Protein AF-A0A7V0JHV1-F1 (afdb_monomer)

pLDDT: mean 75.22, std 16.71, range [40.16, 96.44]

Solvent-accessible surface area (backbone atoms only — not comparable to full-atom values): 12269 Å² total; per-residue (Å²): 123,78,62,60,58,52,52,52,50,51,52,52,51,54,54,52,64,72,59,49,84,83,63,78,68,90,78,62,90,61,70,64,59,58,54,49,55,57,58,68,70,50,85,78,82,82,76,82,89,79,85,85,74,89,71,80,71,76,77,81,84,54,70,71,58,26,52,54,36,31,72,76,38,58,20,44,14,35,40,72,68,73,33,58,68,59,11,50,50,42,33,51,51,49,54,50,50,54,51,47,51,55,52,54,50,51,55,48,51,56,50,50,53,52,49,51,55,47,44,75,74,68,55,60,44,74,40,100,87,81,42,82,23,83,34,65,58,59,44,52,53,48,43,13,43,44,21,5,37,86,56,44,75,78,61,90,56,29,51,83,75,53,69,76,54,56,71,72,47,55,65,83,62,49,57,64,16,30,32,80,82,85,69,90,72,88,66,55,83,89,58,78,43,72,64,46,57,53,51,59,63,73,80,108

Structure (mmCIF, N/CA/C/O backbone):
data_AF-A0A7V0JHV1-F1
#
_entry.id   AF-A0A7V0JHV1-F1
#
loop_
_atom_site.group_PDB
_atom_site.id
_atom_site.type_symbol
_atom_site.label_atom_id
_atom_site.label_alt_id
_atom_site.label_comp_id
_atom_site.label_asym_id
_atom_site.label_entity_id
_atom_site.label_seq_id
_atom_site.pdbx_PDB_ins_code
_atom_site.Cartn_x
_atom_site.Cartn_y
_atom_site.Cartn_z
_atom_site.occupancy
_atom_site.B_iso_or_equiv
_atom_site.auth_seq_id
_atom_site.auth_comp_id
_atom_site.auth_asym_id
_atom_site.auth_atom_id
_atom_site.pdbx_PDB_model_num
ATOM 1 N N . MET A 1 1 ? -16.449 17.504 7.725 1.00 55.38 1 MET A N 1
ATOM 2 C CA . MET A 1 1 ? -15.305 17.393 8.661 1.00 55.38 1 MET A CA 1
ATOM 3 C C . MET A 1 1 ? -15.350 18.327 9.885 1.00 55.38 1 MET A C 1
ATOM 5 O O . MET A 1 1 ? -14.888 17.907 10.932 1.00 55.38 1 MET A O 1
ATOM 9 N N . ARG A 1 2 ? -15.918 19.550 9.852 1.00 51.62 2 ARG A N 1
ATOM 10 C CA . ARG A 1 2 ? -15.834 20.491 11.006 1.00 51.62 2 ARG A CA 1
ATOM 11 C C . ARG A 1 2 ? -16.728 20.165 12.219 1.00 51.62 2 ARG A C 1
ATOM 13 O O . ARG A 1 2 ? -16.448 20.644 13.308 1.00 51.62 2 ARG A O 1
ATOM 20 N N . TRP A 1 3 ? -17.783 19.370 12.049 1.00 42.41 3 TRP A N 1
ATOM 21 C CA . TRP A 1 3 ? -18.778 19.102 13.100 1.00 42.41 3 TRP A CA 1
ATOM 22 C C . TRP A 1 3 ? -18.396 17.931 14.021 1.00 42.41 3 TRP A C 1
ATOM 24 O O . TRP A 1 3 ? -18.644 17.996 15.220 1.00 42.41 3 TRP A O 1
ATOM 34 N N . ILE A 1 4 ? -17.697 16.921 13.496 1.00 55.81 4 ILE A N 1
ATOM 35 C CA . ILE A 1 4 ? -17.190 15.772 14.268 1.00 55.81 4 ILE A CA 1
ATOM 36 C C . ILE A 1 4 ? -16.168 16.205 15.326 1.00 55.81 4 ILE A C 1
ATOM 38 O O . ILE A 1 4 ? -16.256 15.773 16.471 1.00 55.81 4 ILE A O 1
ATOM 42 N N . ASN A 1 5 ? -15.280 17.146 14.994 1.00 51.59 5 ASN A N 1
ATOM 43 C CA . ASN A 1 5 ? -14.286 17.659 15.943 1.00 51.59 5 ASN A CA 1
ATOM 44 C C . ASN A 1 5 ? -14.927 18.438 17.103 1.00 51.59 5 ASN A C 1
ATOM 46 O O . ASN A 1 5 ? -14.421 18.403 18.221 1.00 51.59 5 ASN A O 1
ATOM 50 N N . VAL A 1 6 ? -16.060 19.106 16.861 1.00 60.91 6 VAL A N 1
ATOM 51 C CA . VAL A 1 6 ? -16.809 19.834 17.900 1.00 60.91 6 VAL A CA 1
ATOM 52 C C . VAL A 1 6 ? -17.529 18.859 18.833 1.00 60.91 6 VAL A C 1
ATOM 54 O O . VAL A 1 6 ? -17.529 19.064 20.044 1.00 60.91 6 VAL A O 1
ATOM 57 N N . VAL A 1 7 ? -18.081 17.769 18.293 1.00 63.16 7 VAL A N 1
ATOM 58 C CA . VAL A 1 7 ? -18.734 16.716 19.087 1.00 63.16 7 VAL A CA 1
ATOM 59 C C . VAL A 1 7 ? -17.712 15.949 19.930 1.00 63.16 7 VAL A C 1
ATOM 61 O O . VAL A 1 7 ? -17.951 15.730 21.117 1.00 63.16 7 VAL A O 1
ATOM 64 N N . LEU A 1 8 ? -16.545 15.613 19.367 1.00 47.22 8 LEU A N 1
ATOM 65 C CA . LEU A 1 8 ? -15.461 14.964 20.110 1.00 47.22 8 LEU A CA 1
ATOM 66 C C . LEU A 1 8 ? -14.913 15.865 21.225 1.00 47.22 8 LEU A C 1
ATOM 68 O O . LEU A 1 8 ? -14.741 15.413 22.354 1.00 47.22 8 LEU A O 1
ATOM 72 N N . ALA A 1 9 ? -14.683 17.150 20.936 1.00 53.41 9 ALA A N 1
ATOM 73 C CA . ALA A 1 9 ? -14.199 18.104 21.931 1.00 53.41 9 ALA A CA 1
ATOM 74 C C . ALA A 1 9 ? -15.220 18.330 23.059 1.00 53.41 9 ALA A C 1
ATOM 76 O O . ALA A 1 9 ? -14.836 18.404 24.226 1.00 53.41 9 ALA A O 1
ATOM 77 N N . ALA A 1 10 ? -16.518 18.377 22.735 1.00 56.41 10 ALA A N 1
ATOM 78 C CA . ALA A 1 10 ? -17.583 18.471 23.730 1.00 56.41 10 ALA A CA 1
ATOM 79 C C . ALA A 1 10 ? -17.652 17.215 24.619 1.00 56.41 10 ALA A C 1
ATOM 81 O O . ALA A 1 10 ? -17.759 17.339 25.838 1.00 56.41 10 ALA A O 1
ATOM 82 N N . LEU A 1 11 ? -17.508 16.017 24.040 1.00 54.94 11 LEU A N 1
ATOM 83 C CA . LEU A 1 11 ? -17.464 14.755 24.788 1.00 54.94 11 LEU A CA 1
ATOM 84 C C . LEU A 1 11 ? -16.257 14.693 25.737 1.00 54.94 11 LEU A C 1
ATOM 86 O O . LEU A 1 11 ? -16.426 14.401 26.922 1.00 54.94 11 LEU A O 1
ATOM 90 N N . ILE A 1 12 ? -15.063 15.058 25.265 1.00 58.19 12 ILE A N 1
ATOM 91 C CA . ILE A 1 12 ? -13.839 15.087 26.084 1.00 58.19 12 ILE A CA 1
ATOM 92 C C . ILE A 1 12 ? -13.964 16.105 27.229 1.00 58.19 12 ILE A C 1
ATOM 94 O O . ILE A 1 12 ? -13.612 15.795 28.368 1.00 58.19 12 ILE A O 1
ATOM 98 N N . ALA A 1 13 ? -14.529 17.288 26.970 1.00 48.78 13 ALA A N 1
ATOM 99 C CA . ALA A 1 13 ? -14.744 18.305 27.999 1.00 48.78 13 ALA A CA 1
ATOM 100 C C . ALA A 1 13 ? -15.753 17.855 29.073 1.00 48.78 13 ALA A C 1
ATOM 102 O O . ALA A 1 13 ? -15.547 18.117 30.258 1.00 48.78 13 ALA A O 1
ATOM 103 N N . THR A 1 14 ? -16.811 17.126 28.693 1.00 52.44 14 THR A N 1
ATOM 104 C CA . THR A 1 14 ? -17.779 16.577 29.662 1.00 52.44 14 THR A CA 1
ATOM 105 C C . THR A 1 14 ? -17.201 15.451 30.524 1.00 52.44 14 THR A C 1
ATOM 107 O O . THR A 1 14 ? -17.498 15.388 31.717 1.00 52.44 14 THR A O 1
ATOM 110 N N . LEU A 1 15 ? -16.317 14.612 29.970 1.00 47.62 15 LEU A N 1
ATOM 111 C CA . LEU A 1 15 ? -15.580 13.598 30.733 1.00 47.62 15 LEU A CA 1
ATOM 112 C C . LEU A 1 15 ? -14.573 14.227 31.709 1.00 47.62 15 LEU A C 1
ATOM 114 O O . LEU A 1 15 ? -14.473 13.778 32.850 1.00 47.62 15 LEU A O 1
ATOM 118 N N . ALA A 1 16 ? -13.881 15.294 31.300 1.00 48.25 16 ALA A N 1
ATOM 119 C CA . ALA A 1 16 ? -12.951 16.023 32.162 1.00 48.25 16 ALA A CA 1
ATOM 120 C C . ALA A 1 16 ? -13.664 16.767 33.308 1.00 48.25 16 ALA A C 1
ATOM 122 O O . ALA A 1 16 ? -13.171 16.774 34.431 1.00 48.25 16 ALA A O 1
ATOM 123 N N . ALA A 1 17 ? -14.854 17.327 33.061 1.00 45.72 17 ALA A N 1
ATOM 124 C CA . ALA A 1 17 ? -15.666 17.968 34.099 1.00 45.72 17 ALA A CA 1
ATOM 125 C C . ALA A 1 17 ? -16.259 16.965 35.113 1.00 45.72 17 ALA A C 1
ATOM 127 O O . ALA A 1 17 ? -16.458 17.313 36.277 1.00 45.72 17 ALA A O 1
ATOM 128 N N . TYR A 1 18 ? -16.512 15.714 34.703 1.00 50.72 18 TYR A N 1
ATOM 129 C CA . TYR A 1 18 ? -16.901 14.631 35.618 1.00 50.72 18 TYR A CA 1
ATOM 130 C C . TYR A 1 18 ? -15.716 14.122 36.460 1.00 50.72 18 TYR A C 1
ATOM 132 O O . TYR A 1 18 ? -15.901 13.653 37.583 1.00 50.72 18 TYR A O 1
ATOM 140 N N . ALA A 1 19 ? -14.491 14.268 35.950 1.00 47.25 19 ALA A N 1
ATOM 141 C CA . ALA A 1 19 ? -13.240 13.969 36.640 1.00 47.25 19 ALA A CA 1
ATOM 142 C C . ALA A 1 19 ? -12.766 15.138 37.529 1.00 47.25 19 ALA A C 1
ATOM 144 O O . ALA A 1 19 ? -11.590 15.493 37.518 1.00 47.25 19 ALA A O 1
ATOM 145 N N . ASN A 1 20 ? -13.678 15.751 38.293 1.00 42.31 20 ASN A N 1
ATOM 146 C CA . ASN A 1 20 ? -13.341 16.814 39.238 1.00 42.31 20 ASN A CA 1
ATOM 147 C C . ASN A 1 20 ? -12.382 16.274 40.332 1.00 42.31 20 ASN A C 1
ATOM 149 O O . ASN A 1 20 ? -12.794 15.399 41.102 1.00 42.31 20 ASN A O 1
ATOM 153 N N . PRO A 1 21 ? -11.128 16.763 40.425 1.00 49.69 21 PRO A N 1
ATOM 154 C CA . PRO A 1 21 ? -10.145 16.291 41.404 1.00 49.69 21 PRO A CA 1
ATOM 155 C C . PRO A 1 21 ? -10.479 16.690 42.851 1.00 49.69 21 PRO A C 1
ATOM 157 O O . PRO A 1 21 ? -9.903 16.122 43.776 1.00 49.69 21 PRO A O 1
ATOM 160 N N . ASP A 1 22 ? -11.444 17.594 43.052 1.00 45.97 22 ASP A N 1
ATOM 161 C CA . ASP A 1 22 ? -11.887 18.043 44.378 1.00 45.97 22 ASP A CA 1
ATOM 162 C C . ASP A 1 22 ? -12.975 17.138 44.995 1.00 45.97 22 ASP A C 1
ATOM 164 O O . ASP A 1 22 ? -13.431 17.364 46.116 1.00 45.97 22 ASP A O 1
ATOM 168 N N . ALA A 1 23 ? -13.401 16.080 44.292 1.00 48.28 23 ALA A N 1
ATOM 169 C CA . ALA A 1 23 ? -14.286 15.063 44.851 1.00 48.28 23 ALA A CA 1
ATOM 170 C C . ALA A 1 23 ? -13.474 14.085 45.721 1.00 48.28 23 ALA A C 1
ATOM 172 O O . ALA A 1 23 ? -12.947 13.086 45.232 1.00 48.28 23 ALA A O 1
ATOM 173 N N . GLU A 1 24 ? -13.367 14.400 47.013 1.00 43.75 24 GLU A N 1
ATOM 174 C CA . GLU A 1 24 ? -12.693 13.626 48.062 1.00 43.75 24 GLU A CA 1
ATOM 175 C C . GLU A 1 24 ? -12.607 12.099 47.809 1.00 43.75 24 GLU A C 1
ATOM 177 O O . GLU A 1 24 ? -13.584 11.353 47.845 1.00 43.75 24 GLU A O 1
ATOM 182 N N . SER A 1 25 ? -11.371 11.630 47.618 1.00 48.34 25 SER A N 1
ATOM 183 C CA . SER A 1 25 ? -10.818 10.340 48.065 1.00 48.34 25 SER A CA 1
ATOM 184 C C . SER A 1 25 ? -11.619 9.038 47.844 1.00 48.34 25 SER A C 1
ATOM 186 O O . SER A 1 25 ? -11.735 8.201 48.737 1.00 48.34 25 SER A O 1
ATOM 188 N N . LYS A 1 26 ? -12.045 8.736 46.611 1.00 49.34 26 LYS A N 1
ATOM 189 C CA . LYS A 1 26 ? -12.577 7.387 46.285 1.00 49.34 26 LYS A CA 1
ATOM 190 C C . LYS A 1 26 ? -11.541 6.244 46.349 1.00 49.34 26 LYS A C 1
ATOM 192 O O . LYS A 1 26 ? -11.925 5.080 46.274 1.00 49.34 26 LYS A O 1
ATOM 197 N N . PHE A 1 27 ? -10.254 6.557 46.519 1.00 48.22 27 PHE A N 1
ATOM 198 C CA . PHE A 1 27 ? -9.139 5.596 46.580 1.00 48.22 27 PHE A CA 1
ATOM 199 C C . PHE A 1 27 ? -8.191 5.829 47.776 1.00 48.22 27 PHE A C 1
ATOM 201 O O . PHE A 1 27 ? -6.990 5.591 47.691 1.00 48.22 27 PHE A O 1
ATOM 208 N N . SER A 1 28 ? -8.710 6.296 48.913 1.00 46.53 28 SER A N 1
ATOM 209 C CA . SER A 1 28 ? -7.932 6.348 50.160 1.00 46.53 28 SER A CA 1
ATOM 210 C C . SER A 1 28 ? -7.777 4.947 50.775 1.00 46.53 28 SER A C 1
ATOM 212 O O . SER A 1 28 ? -8.750 4.194 50.889 1.00 46.53 28 SER A O 1
ATOM 214 N N . TYR A 1 29 ? -6.550 4.590 51.176 1.00 50.16 29 TYR A N 1
ATOM 215 C CA . TYR A 1 29 ? -6.266 3.382 51.954 1.00 50.16 29 TYR A CA 1
ATOM 216 C C . TYR A 1 29 ? -6.998 3.471 53.297 1.00 50.16 29 TYR A C 1
ATOM 218 O O . TYR A 1 29 ? -6.633 4.262 54.164 1.00 50.16 29 TYR A O 1
ATOM 226 N N . ASN A 1 30 ? -8.044 2.658 53.465 1.00 51.69 30 ASN A N 1
ATOM 227 C CA . ASN A 1 30 ? -8.803 2.601 54.705 1.00 51.69 30 ASN A CA 1
ATOM 228 C C . ASN A 1 30 ? -8.264 1.467 55.604 1.00 51.69 30 ASN A C 1
ATOM 230 O O . ASN A 1 30 ? -8.555 0.294 55.334 1.00 51.69 30 ASN A O 1
ATOM 234 N N . PRO A 1 31 ? -7.516 1.778 56.681 1.00 53.66 31 PRO A N 1
ATOM 235 C CA . PRO A 1 31 ? -6.873 0.777 57.536 1.00 53.66 31 PRO A CA 1
ATOM 236 C C . PRO A 1 31 ? -7.870 -0.130 58.274 1.00 53.66 31 PRO A C 1
ATOM 238 O O . PRO A 1 31 ? -7.503 -1.228 58.694 1.00 53.66 31 PRO A O 1
ATOM 241 N N . THR A 1 32 ? -9.146 0.265 58.377 1.00 57.06 32 THR A N 1
ATOM 242 C CA . THR A 1 32 ? -10.188 -0.589 58.974 1.00 57.06 32 THR A CA 1
ATOM 243 C C . THR A 1 32 ? -10.452 -1.853 58.159 1.00 57.06 32 THR A C 1
ATOM 245 O O . THR A 1 32 ? -10.758 -2.889 58.738 1.00 57.06 32 THR A O 1
ATOM 248 N N . ARG A 1 33 ? -10.259 -1.841 56.831 1.00 55.31 33 ARG A N 1
ATOM 249 C CA . ARG A 1 33 ? -10.455 -3.046 56.004 1.00 55.31 33 ARG A CA 1
ATOM 250 C C . ARG A 1 33 ? -9.412 -4.128 56.282 1.00 55.31 33 ARG A C 1
ATOM 252 O O . ARG A 1 33 ? -9.736 -5.310 56.218 1.00 55.31 33 ARG A O 1
ATOM 259 N N . PHE A 1 34 ? -8.187 -3.728 56.627 1.00 54.34 34 PHE A N 1
ATOM 260 C CA . PHE A 1 34 ? -7.125 -4.658 57.015 1.00 54.34 34 PHE A CA 1
ATOM 261 C C . PHE A 1 34 ? -7.408 -5.286 58.387 1.00 54.34 34 PHE A C 1
ATOM 263 O O . PHE A 1 34 ? -7.248 -6.490 58.565 1.00 54.34 34 PHE A O 1
ATOM 270 N N . GLN A 1 35 ? -7.925 -4.493 59.329 1.00 61.16 35 GLN A N 1
ATOM 271 C CA . GLN A 1 35 ? -8.346 -4.979 60.647 1.00 61.16 35 GLN A CA 1
ATOM 272 C C . GLN A 1 35 ? -9.553 -5.927 60.557 1.00 61.16 35 GLN A C 1
ATOM 274 O O . GLN A 1 35 ? -9.579 -6.942 61.243 1.00 61.16 35 GLN A O 1
ATOM 279 N N . VAL A 1 36 ? -10.511 -5.658 59.662 1.00 61.97 36 VAL A N 1
ATOM 280 C CA . VAL A 1 36 ? -11.655 -6.552 59.402 1.00 61.97 36 VAL A CA 1
ATOM 281 C C . VAL A 1 36 ? -11.199 -7.875 58.782 1.00 61.97 36 VAL A C 1
ATOM 283 O O . VAL A 1 36 ? -11.646 -8.930 59.217 1.00 61.97 36 VAL A O 1
ATOM 286 N N . ALA A 1 37 ? -10.262 -7.853 57.829 1.00 60.66 37 ALA A N 1
ATOM 287 C CA . ALA A 1 37 ? -9.696 -9.076 57.255 1.00 60.66 37 ALA A CA 1
ATOM 288 C C . ALA A 1 37 ? -8.919 -9.918 58.287 1.00 60.66 37 ALA A C 1
ATOM 290 O O . ALA A 1 37 ? -8.933 -11.145 58.215 1.00 60.66 37 ALA A O 1
ATOM 291 N N . GLN A 1 38 ? -8.268 -9.269 59.258 1.00 61.09 38 GLN A N 1
ATOM 292 C CA . GLN A 1 38 ? -7.568 -9.935 60.358 1.00 61.09 38 GLN A CA 1
ATOM 293 C C . GLN A 1 38 ? -8.522 -10.464 61.443 1.00 61.09 38 GLN A C 1
ATOM 295 O O . GLN A 1 38 ? -8.238 -11.481 62.067 1.00 61.09 38 GLN A O 1
ATOM 300 N N . ALA A 1 39 ? -9.662 -9.806 61.661 1.00 61.56 39 ALA A N 1
ATOM 301 C CA . ALA A 1 39 ? -10.720 -10.310 62.535 1.00 61.56 39 ALA A CA 1
ATOM 302 C C . ALA A 1 39 ? -11.442 -11.518 61.909 1.00 61.56 39 ALA A C 1
ATOM 304 O O . ALA A 1 39 ? -11.743 -12.478 62.607 1.00 61.56 39 ALA A O 1
ATOM 305 N N . MET A 1 40 ? -11.643 -11.508 60.586 1.00 55.69 40 MET A N 1
ATOM 306 C CA . MET A 1 40 ? -12.258 -12.604 59.821 1.00 55.69 40 MET A CA 1
ATOM 307 C C . MET A 1 40 ? -11.363 -13.842 59.646 1.00 55.69 40 MET A C 1
ATOM 309 O O . MET A 1 40 ? -11.842 -14.876 59.190 1.00 55.69 40 MET A O 1
ATOM 313 N N . SER A 1 41 ? -10.066 -13.754 59.954 1.00 64.69 41 SER A N 1
ATOM 314 C CA . SER A 1 41 ? -9.134 -14.889 59.893 1.00 64.69 41 SER A CA 1
ATOM 315 C C . SER A 1 41 ? -8.957 -15.610 61.233 1.00 64.69 41 SER A C 1
ATOM 317 O O . SER A 1 41 ? -8.218 -16.594 61.304 1.00 64.69 41 SER A O 1
ATOM 319 N N . GLN A 1 42 ? -9.644 -15.159 62.286 1.00 58.16 42 GLN A N 1
ATOM 320 C CA . GLN A 1 42 ? -9.746 -15.899 63.541 1.00 58.16 42 GLN A CA 1
ATOM 321 C C . GLN A 1 42 ? -10.802 -17.011 63.400 1.00 58.16 42 GLN A C 1
ATOM 323 O O . GLN A 1 42 ? -11.842 -16.771 62.787 1.00 58.16 42 GLN A O 1
ATOM 328 N N . PRO A 1 43 ? -10.576 -18.227 63.935 1.00 49.00 43 PRO A N 1
ATOM 329 C CA . PRO A 1 43 ? -11.598 -19.269 63.935 1.00 49.00 43 PRO A CA 1
ATOM 330 C C . PRO A 1 43 ? -12.799 -18.806 64.770 1.00 49.00 43 PRO A C 1
ATOM 332 O O . PRO A 1 43 ? -12.644 -18.519 65.956 1.00 49.00 43 PRO A O 1
ATOM 335 N N . GLU A 1 44 ? -13.978 -18.708 64.157 1.00 54.28 44 GLU A N 1
ATOM 336 C CA . GLU A 1 44 ? -15.206 -18.298 64.843 1.00 54.28 44 GLU A CA 1
ATOM 337 C C . GLU A 1 44 ? -15.624 -19.355 65.882 1.00 54.28 44 GLU A C 1
ATOM 339 O O . GLU A 1 44 ? -15.883 -20.512 65.546 1.00 54.28 44 GLU A O 1
ATOM 344 N N . GLU A 1 45 ? -15.712 -18.962 67.156 1.00 52.25 45 GLU A N 1
ATOM 345 C CA . GLU A 1 45 ? -16.409 -19.741 68.181 1.00 52.25 45 GLU A CA 1
ATOM 346 C C . GLU A 1 45 ? -17.912 -19.686 67.882 1.00 52.25 45 GLU A C 1
ATOM 348 O O . GLU A 1 45 ? -18.531 -18.625 67.929 1.00 52.25 45 GLU A O 1
ATOM 353 N N . GLN A 1 46 ? -18.489 -20.829 67.518 1.00 40.16 46 GLN A N 1
ATOM 354 C CA . GLN A 1 46 ? -19.858 -20.949 67.020 1.00 40.16 46 GLN A CA 1
ATOM 355 C C . GLN A 1 46 ? -20.887 -20.704 68.147 1.00 40.16 46 GLN A C 1
ATOM 357 O O . GLN A 1 46 ? -20.975 -21.531 69.061 1.00 40.16 46 GLN A O 1
ATOM 362 N N . PRO A 1 47 ? -21.719 -19.643 68.110 1.00 48.56 47 PRO A N 1
ATOM 363 C CA . PRO A 1 47 ? -22.911 -19.590 68.941 1.00 48.56 47 PRO A CA 1
ATOM 364 C C . PRO A 1 47 ? -24.031 -20.422 68.292 1.00 48.56 47 PRO A C 1
ATOM 366 O O . PRO A 1 47 ? -24.110 -20.558 67.070 1.00 48.56 47 PRO A O 1
ATOM 369 N N . ALA A 1 48 ? -24.874 -21.023 69.133 1.00 50.06 48 ALA A N 1
ATOM 370 C CA . ALA A 1 48 ? -25.953 -21.936 68.747 1.00 50.06 48 ALA A CA 1
ATOM 371 C C . ALA A 1 48 ? -26.928 -21.328 67.706 1.00 50.06 48 ALA A C 1
ATOM 373 O O . ALA A 1 48 ? -27.122 -20.112 67.693 1.00 50.06 48 ALA A O 1
ATOM 374 N N . PRO A 1 49 ? -27.560 -22.152 66.842 1.00 51.12 49 PRO A N 1
ATOM 375 C CA . PRO A 1 49 ? -28.283 -21.659 65.676 1.00 51.12 49 PRO A CA 1
ATOM 376 C C . PRO A 1 49 ? -29.616 -21.027 66.088 1.00 51.12 49 PRO A C 1
ATOM 378 O O . PRO A 1 49 ? -30.495 -21.723 66.598 1.00 51.12 49 PRO A O 1
ATOM 381 N N . ASP A 1 50 ? -29.774 -19.728 65.833 1.00 46.22 50 ASP A N 1
ATOM 382 C CA . ASP A 1 50 ? -31.075 -19.062 65.894 1.00 46.22 50 ASP A CA 1
ATOM 383 C C . ASP A 1 50 ? -31.768 -19.122 64.526 1.00 46.22 50 ASP A C 1
ATOM 385 O O . ASP A 1 50 ? -31.154 -18.984 63.462 1.00 46.22 50 ASP A O 1
ATOM 389 N N . ALA A 1 51 ? -33.056 -19.428 64.566 1.00 49.88 51 ALA A N 1
ATOM 390 C CA . ALA A 1 51 ? -33.856 -19.844 63.436 1.00 49.88 51 ALA A CA 1
ATOM 391 C C . ALA A 1 51 ? -34.318 -18.654 62.578 1.00 49.88 51 ALA A C 1
ATOM 393 O O . ALA A 1 51 ? -34.971 -17.737 63.057 1.00 49.88 51 ALA A O 1
ATOM 394 N N . GLY A 1 52 ? -34.079 -18.760 61.269 1.00 50.72 52 GLY A N 1
ATOM 395 C CA . GLY A 1 52 ? -34.982 -18.269 60.225 1.00 50.72 52 GLY A CA 1
ATOM 396 C C . GLY A 1 52 ? -35.209 -16.759 60.125 1.00 50.72 52 GLY A C 1
ATOM 397 O O . GLY A 1 52 ? -36.271 -16.265 60.488 1.00 50.72 52 GLY A O 1
ATOM 398 N N . ILE A 1 53 ? -34.306 -16.063 59.430 1.00 42.91 53 ILE A N 1
ATOM 399 C CA . ILE A 1 53 ? -34.676 -14.900 58.611 1.00 42.91 53 ILE A CA 1
ATOM 400 C C . ILE A 1 53 ? -34.244 -15.212 57.180 1.00 42.91 53 ILE A C 1
ATOM 402 O O . ILE A 1 53 ? -33.087 -15.551 56.937 1.00 42.91 53 ILE A O 1
ATOM 406 N N . GLY A 1 54 ? -35.193 -15.162 56.240 1.00 50.00 54 GLY A N 1
ATOM 407 C CA . GLY A 1 54 ? -34.925 -15.363 54.820 1.00 50.00 54 GLY A CA 1
ATOM 408 C C . GLY A 1 54 ? -33.931 -14.319 54.331 1.00 50.00 54 GLY A C 1
ATOM 409 O O . GLY A 1 54 ? -34.298 -13.173 54.089 1.00 50.00 54 GLY A O 1
ATOM 410 N N . MET A 1 55 ? -32.663 -14.710 54.216 1.00 42.62 55 MET A N 1
ATOM 411 C CA . MET A 1 55 ? -31.665 -13.899 53.543 1.00 42.62 55 MET A CA 1
ATOM 412 C C . MET A 1 55 ? -31.962 -13.966 52.052 1.00 42.62 55 MET A C 1
ATOM 414 O O . MET A 1 55 ? -31.715 -14.987 51.410 1.00 42.62 55 MET A O 1
ATOM 418 N N . GLU A 1 56 ? -32.466 -12.871 51.489 1.00 52.62 56 GLU A N 1
ATOM 419 C CA . GLU A 1 56 ? -32.241 -12.600 50.076 1.00 52.62 56 GLU A CA 1
ATOM 420 C C . GLU A 1 56 ? -30.727 -12.503 49.897 1.00 52.62 56 GLU A C 1
ATOM 422 O O . GLU A 1 56 ? -30.100 -11.490 50.205 1.00 52.62 56 GLU A O 1
ATOM 427 N N . THR A 1 57 ? -30.104 -13.618 49.521 1.00 50.47 57 THR A N 1
ATOM 428 C CA . THR A 1 57 ? -28.669 -13.673 49.289 1.00 50.47 57 THR A CA 1
ATOM 429 C C . THR A 1 57 ? -28.373 -12.765 48.112 1.00 50.47 57 THR A C 1
ATOM 431 O O . THR A 1 57 ? -28.624 -13.133 46.962 1.00 50.47 57 THR A O 1
ATOM 434 N N . GLU A 1 58 ? -27.859 -11.569 48.391 1.00 58.16 58 GLU A N 1
ATOM 435 C CA . GLU A 1 58 ? -27.347 -10.687 47.359 1.00 58.16 58 GLU A CA 1
ATOM 436 C C . GLU A 1 58 ? -26.290 -11.472 46.567 1.00 58.16 58 GLU A C 1
ATOM 438 O O . GLU A 1 58 ? -25.249 -11.866 47.099 1.00 58.16 58 GLU A O 1
ATOM 443 N N . SER A 1 59 ? -26.595 -11.811 45.310 1.00 68.50 59 SER A N 1
ATOM 444 C CA . SER A 1 59 ? -25.730 -12.681 44.517 1.00 68.50 59 SER A CA 1
ATOM 445 C C . SER A 1 59 ? -24.372 -12.004 44.338 1.00 68.50 59 SER A C 1
ATOM 447 O O . SER A 1 59 ? -24.273 -10.973 43.664 1.00 68.50 59 SER A O 1
ATOM 449 N N . LYS A 1 60 ? -23.322 -12.573 44.930 1.00 79.19 60 LYS A N 1
ATOM 450 C CA . LYS A 1 60 ? -21.970 -12.019 44.852 1.00 79.19 60 LYS A CA 1
ATOM 451 C C . LYS A 1 60 ? -21.522 -11.932 43.390 1.00 79.19 60 LYS A C 1
ATOM 453 O O . LYS A 1 60 ? -21.446 -12.945 42.693 1.00 79.19 60 LYS A O 1
ATOM 458 N N . LEU A 1 61 ?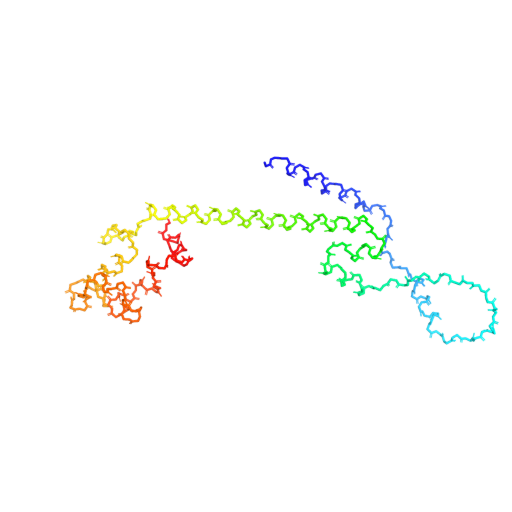 -21.220 -10.719 42.933 1.00 84.44 61 LEU A N 1
ATOM 459 C CA . LEU A 1 61 ? -20.674 -10.475 41.599 1.00 84.44 61 LEU A CA 1
ATOM 460 C C . LEU A 1 61 ? -19.282 -11.109 41.487 1.00 84.44 61 LEU A C 1
ATOM 462 O O . LEU A 1 61 ? -18.444 -10.947 42.375 1.00 84.44 61 LEU A O 1
ATOM 466 N N . ILE A 1 62 ? -19.033 -11.835 40.395 1.00 89.69 62 ILE A N 1
ATOM 467 C CA . ILE A 1 62 ? -17.760 -12.524 40.150 1.00 89.69 62 ILE A CA 1
ATOM 468 C C . ILE A 1 62 ? -16.956 -11.711 39.125 1.00 89.69 62 ILE A C 1
ATOM 470 O O . ILE A 1 62 ? -17.366 -11.654 37.962 1.00 89.69 62 ILE A O 1
ATOM 474 N N . PRO A 1 63 ? -15.797 -11.132 39.497 1.00 85.75 63 PRO A N 1
ATOM 475 C CA . PRO A 1 63 ? -14.990 -10.311 38.590 1.00 85.75 63 PRO A CA 1
ATOM 476 C C . PRO A 1 63 ? -14.605 -11.023 37.285 1.00 85.75 63 PRO A C 1
ATOM 478 O O . PRO A 1 63 ? -14.682 -10.430 36.215 1.00 85.75 63 PRO A O 1
ATOM 481 N N . GLY A 1 64 ? -14.278 -12.319 37.346 1.00 88.81 64 GLY A N 1
ATOM 482 C CA . GLY A 1 64 ? -13.951 -13.107 36.152 1.00 88.81 64 GLY A CA 1
ATOM 483 C C . GLY A 1 64 ? -15.115 -13.249 35.162 1.00 88.81 64 GLY A C 1
ATOM 484 O O . GLY A 1 64 ? -14.889 -13.240 33.957 1.00 88.81 64 GLY A O 1
ATOM 485 N N . LYS A 1 65 ? -16.368 -13.307 35.644 1.00 90.00 65 LYS A N 1
ATOM 486 C CA . LYS A 1 65 ? -17.550 -13.325 34.765 1.00 90.00 65 LYS A CA 1
ATOM 487 C C . LYS A 1 65 ? -17.755 -11.975 34.088 1.00 90.00 65 LYS A C 1
ATOM 489 O O . LYS A 1 65 ? -18.056 -11.945 32.902 1.00 90.00 65 LYS A O 1
ATOM 494 N N . ALA A 1 66 ? -17.557 -10.879 34.822 1.00 87.19 66 ALA A N 1
ATOM 495 C CA . ALA A 1 66 ? -17.608 -9.536 34.251 1.00 87.19 66 ALA A CA 1
ATOM 496 C C . ALA A 1 66 ? -16.578 -9.384 33.122 1.00 87.19 66 ALA A C 1
ATOM 498 O O . ALA A 1 66 ? -16.918 -8.934 32.034 1.00 87.19 66 ALA A O 1
ATOM 499 N N . LEU A 1 67 ? -15.342 -9.831 33.359 1.00 90.12 67 LEU A N 1
ATOM 500 C CA . LEU A 1 67 ? -14.269 -9.772 32.369 1.00 90.12 67 LEU A CA 1
ATOM 501 C C . LEU A 1 67 ? -14.607 -10.598 31.120 1.00 90.12 67 LEU A C 1
ATOM 503 O O . LEU A 1 67 ? -14.520 -10.079 30.011 1.00 90.12 67 LEU A O 1
ATOM 507 N N . LEU A 1 68 ? -15.066 -11.842 31.293 1.00 93.94 68 LEU A N 1
ATOM 508 C CA . LEU A 1 68 ? -15.473 -12.694 30.172 1.00 93.94 68 LEU A CA 1
ATOM 509 C C . LEU A 1 68 ? -16.620 -12.074 29.360 1.00 93.94 68 LEU A C 1
ATOM 511 O O . LEU A 1 68 ? -16.585 -12.100 28.135 1.00 93.94 68 LEU A O 1
ATOM 515 N N . LEU A 1 69 ? -17.616 -11.487 30.029 1.00 89.75 69 LEU A N 1
ATOM 516 C CA . LEU A 1 69 ? -18.721 -10.803 29.356 1.00 89.75 69 LEU A CA 1
ATOM 517 C C . LEU A 1 69 ? -18.225 -9.606 28.539 1.00 89.75 69 LEU A C 1
ATOM 519 O O . LEU A 1 69 ? -18.630 -9.464 27.391 1.00 89.75 69 LEU A O 1
ATOM 523 N N . SER A 1 70 ? -17.318 -8.793 29.088 1.00 87.50 70 SER A N 1
ATOM 524 C CA . SER A 1 70 ? -16.702 -7.679 28.354 1.00 87.50 70 SER A CA 1
ATOM 525 C C . SER A 1 70 ? -15.848 -8.128 27.165 1.00 87.50 70 SER A C 1
ATOM 527 O O . SER A 1 70 ? -15.745 -7.376 26.204 1.00 87.50 70 SER A O 1
ATOM 529 N N . ALA A 1 71 ? -15.256 -9.326 27.207 1.00 89.12 71 ALA A N 1
ATOM 530 C CA . ALA A 1 71 ? -14.493 -9.879 26.086 1.00 89.12 71 ALA A CA 1
ATOM 531 C C . ALA A 1 71 ? -15.391 -10.333 24.922 1.00 89.12 71 ALA A C 1
ATOM 533 O O . ALA A 1 71 ? -14.963 -10.311 23.774 1.00 89.12 71 ALA A O 1
ATOM 534 N N . ILE A 1 72 ? -16.628 -10.747 25.217 1.00 91.12 72 ILE A N 1
ATOM 535 C CA . ILE A 1 72 ? -17.626 -11.115 24.202 1.00 91.12 72 ILE A CA 1
ATOM 536 C C . ILE A 1 72 ? -18.275 -9.860 23.621 1.00 91.12 72 ILE A C 1
ATOM 538 O O . ILE A 1 72 ? -18.429 -9.739 22.410 1.00 91.12 72 ILE A O 1
ATOM 542 N N . LEU A 1 73 ? -18.701 -8.952 24.501 1.00 87.56 73 LEU A N 1
ATOM 543 C CA . LEU A 1 73 ? -19.381 -7.725 24.127 1.00 87.56 73 LEU A CA 1
ATOM 544 C C . LEU A 1 73 ? -18.911 -6.578 25.030 1.00 87.56 73 LEU A C 1
ATOM 546 O O . LEU A 1 73 ? -19.197 -6.578 26.235 1.00 87.56 73 LEU A O 1
ATOM 550 N N . PRO A 1 74 ? -18.236 -5.568 24.471 1.00 85.44 74 PRO A N 1
ATOM 551 C CA . PRO A 1 74 ? -17.803 -4.403 25.227 1.00 85.44 74 PRO A CA 1
ATOM 552 C C . PRO A 1 74 ? -18.971 -3.721 25.943 1.00 85.44 74 PRO A C 1
ATOM 554 O O . PRO A 1 74 ? -20.053 -3.522 25.396 1.00 85.44 74 PRO A O 1
ATOM 557 N N . GLY A 1 75 ? -18.768 -3.429 27.229 1.00 84.69 75 GLY A N 1
ATOM 558 C CA . GLY A 1 75 ? -19.806 -2.918 28.125 1.00 84.69 75 GLY A CA 1
ATOM 559 C C . GLY A 1 75 ? -20.649 -3.986 28.840 1.00 84.69 75 GLY A C 1
ATOM 560 O O . GLY A 1 75 ? -21.256 -3.673 29.865 1.00 84.69 75 GLY A O 1
ATOM 561 N N . ALA A 1 76 ? -20.660 -5.254 28.407 1.00 88.88 76 ALA A N 1
ATOM 562 C CA . ALA A 1 76 ? -21.489 -6.292 29.038 1.00 88.88 76 ALA A CA 1
ATOM 563 C C . ALA A 1 76 ? -21.024 -6.672 30.457 1.00 88.88 76 ALA A C 1
ATOM 565 O O . ALA A 1 76 ? -21.853 -6.928 31.334 1.00 88.88 76 ALA A O 1
ATOM 566 N N . GLY A 1 77 ? -19.718 -6.644 30.735 1.00 88.19 77 GLY A N 1
ATOM 567 C CA . GLY A 1 77 ? -19.192 -6.822 32.092 1.00 88.19 77 GLY A CA 1
ATOM 568 C C . GLY A 1 77 ? -19.557 -5.677 33.033 1.00 88.19 77 GLY A C 1
ATOM 569 O O . GLY A 1 77 ? -19.877 -5.910 34.196 1.00 88.19 77 GLY A O 1
ATOM 570 N N . GLN A 1 78 ? -19.574 -4.443 32.527 1.00 89.50 78 GLN A N 1
ATOM 571 C CA . GLN A 1 78 ? -20.005 -3.254 33.264 1.00 89.50 78 GLN A CA 1
ATOM 572 C C . GLN A 1 78 ? -21.512 -3.292 33.538 1.00 89.50 78 GLN A C 1
ATOM 574 O O . GLN A 1 78 ? -21.945 -2.932 34.633 1.00 89.50 78 GLN A O 1
ATOM 579 N N . TYR A 1 79 ? -22.300 -3.803 32.589 1.00 89.88 79 TYR A N 1
ATOM 580 C CA . TYR A 1 79 ? -23.723 -4.055 32.789 1.00 89.88 79 TYR A CA 1
ATOM 581 C C . TYR A 1 79 ? -23.952 -5.123 33.870 1.00 89.88 79 TYR A C 1
ATOM 583 O O . TYR A 1 79 ? -24.723 -4.897 34.802 1.00 89.88 79 TYR A O 1
ATOM 591 N N . TYR A 1 80 ? -23.210 -6.238 33.826 1.00 88.88 80 TYR A N 1
ATOM 592 C CA . TYR A 1 80 ? -23.213 -7.265 34.878 1.00 88.88 80 TYR A CA 1
ATOM 593 C C . TYR A 1 80 ? -22.785 -6.706 36.244 1.00 88.88 80 TYR A C 1
ATOM 595 O O . TYR A 1 80 ? -23.373 -7.048 37.267 1.00 88.88 80 TYR A O 1
ATOM 603 N N . ALA A 1 81 ? -21.824 -5.781 36.264 1.00 89.75 81 ALA A N 1
ATOM 604 C CA . ALA A 1 81 ? -21.399 -5.055 37.457 1.00 89.75 81 ALA A CA 1
ATOM 605 C C . ALA A 1 81 ? -22.395 -3.968 37.919 1.00 89.75 81 ALA A C 1
ATOM 607 O O . ALA A 1 81 ? -22.053 -3.154 38.776 1.00 89.75 81 ALA A O 1
ATOM 608 N N . ARG A 1 82 ? -23.622 -3.948 37.371 1.00 88.88 82 ARG A N 1
ATOM 609 C CA . ARG A 1 82 ? -24.703 -2.999 37.690 1.00 88.88 82 ARG A CA 1
ATOM 610 C C . ARG A 1 82 ? -24.334 -1.532 37.427 1.00 88.88 82 ARG A C 1
ATOM 612 O O . ARG A 1 82 ? -24.856 -0.633 38.079 1.00 88.88 82 ARG A O 1
ATOM 619 N N . ASN A 1 83 ? -23.462 -1.279 36.449 1.00 90.31 83 ASN A N 1
ATOM 620 C CA . ASN A 1 83 ? -23.087 0.063 36.008 1.00 90.31 83 ASN A CA 1
ATOM 621 C C . ASN A 1 83 ? -23.522 0.305 34.545 1.00 90.31 83 ASN A C 1
ATOM 623 O O . ASN A 1 83 ? -22.699 0.222 33.628 1.00 90.31 83 ASN A O 1
ATOM 627 N N . PRO A 1 84 ? -24.817 0.598 34.302 1.00 87.62 84 PRO A N 1
ATOM 628 C CA . PRO A 1 84 ? -25.366 0.724 32.951 1.00 87.62 84 PRO A CA 1
ATOM 629 C C . PRO A 1 84 ? -24.833 1.945 32.194 1.00 87.62 84 PRO A C 1
ATOM 631 O O . PRO A 1 84 ? -24.708 1.895 30.974 1.00 87.62 84 PRO A O 1
ATOM 634 N N . LEU A 1 85 ? -24.477 3.023 32.901 1.00 89.81 85 LEU A N 1
ATOM 635 C CA . LEU A 1 85 ? -23.890 4.210 32.280 1.00 89.81 85 LEU A CA 1
ATOM 636 C C . LEU A 1 85 ? -22.527 3.884 31.663 1.00 89.81 85 LEU A C 1
ATOM 638 O O . LEU A 1 85 ? -22.272 4.220 30.510 1.00 89.81 85 LEU A O 1
ATOM 642 N N . MET A 1 86 ? -21.669 3.185 32.413 1.00 85.62 86 MET A N 1
ATOM 643 C CA . MET A 1 86 ? -20.371 2.758 31.891 1.00 85.62 86 MET A CA 1
ATOM 644 C C . MET A 1 86 ? -20.528 1.693 30.811 1.00 85.62 86 MET A C 1
ATOM 646 O O . MET A 1 86 ? -19.811 1.743 29.820 1.00 85.62 86 MET A O 1
ATOM 650 N N . ALA A 1 87 ? -21.487 0.774 30.949 1.00 86.62 87 ALA A N 1
ATOM 651 C CA . ALA A 1 87 ? -21.799 -0.189 29.895 1.00 86.62 87 ALA A CA 1
ATOM 652 C C . ALA A 1 87 ? -22.131 0.504 28.564 1.00 86.62 87 ALA A C 1
ATOM 654 O O . ALA A 1 87 ? -21.554 0.160 27.537 1.00 86.62 87 ALA A O 1
ATOM 655 N N . ALA A 1 88 ? -22.999 1.521 28.599 1.00 87.94 88 ALA A N 1
ATOM 656 C CA . ALA A 1 88 ? -23.359 2.305 27.422 1.00 87.94 88 ALA A CA 1
ATOM 657 C C . ALA A 1 88 ? -22.164 3.086 26.852 1.00 87.94 88 ALA A C 1
ATOM 659 O O . ALA A 1 88 ? -21.993 3.128 25.638 1.00 87.94 88 ALA A O 1
ATOM 660 N N . ALA A 1 89 ? -21.316 3.663 27.710 1.00 89.25 89 ALA A N 1
ATOM 661 C CA . ALA A 1 89 ? -20.117 4.375 27.274 1.00 89.25 89 ALA A CA 1
ATOM 662 C C . ALA A 1 89 ? -19.120 3.447 26.557 1.00 89.25 89 ALA A C 1
ATOM 664 O O . ALA A 1 89 ? -18.663 3.774 25.465 1.00 89.25 89 ALA A O 1
ATOM 665 N N . PHE A 1 90 ? -18.825 2.274 27.129 1.00 87.88 90 PHE A N 1
ATOM 666 C CA . PHE A 1 90 ? -17.942 1.287 26.498 1.00 87.88 90 PHE A CA 1
ATOM 667 C C . PHE A 1 90 ? -18.517 0.757 25.184 1.00 87.88 90 PHE A C 1
ATOM 669 O O . PHE A 1 90 ? -17.783 0.649 24.208 1.00 87.88 90 PHE A O 1
ATOM 676 N N . LEU A 1 91 ? -19.824 0.490 25.133 1.00 88.19 91 LEU A N 1
ATOM 677 C CA . LEU A 1 91 ? -20.485 0.072 23.900 1.00 88.19 91 LEU A CA 1
ATOM 678 C C . LEU A 1 91 ? -20.411 1.160 22.817 1.00 88.19 91 LEU A C 1
ATOM 680 O O . LEU A 1 91 ? -20.140 0.857 21.661 1.00 88.19 91 LEU A O 1
ATOM 684 N N . ALA A 1 92 ? -20.625 2.428 23.178 1.00 89.25 92 ALA A N 1
ATOM 685 C CA . ALA A 1 92 ? -20.544 3.543 22.238 1.00 89.25 92 ALA A CA 1
ATOM 686 C C . ALA A 1 92 ? -19.124 3.733 21.680 1.00 89.25 92 ALA A C 1
ATOM 688 O O . ALA A 1 92 ? -18.969 3.967 20.482 1.00 89.25 92 ALA A O 1
ATOM 689 N N . ILE A 1 93 ? -18.099 3.604 22.531 1.00 93.25 93 ILE A N 1
ATOM 690 C CA . ILE A 1 93 ? -16.692 3.631 22.107 1.00 93.25 93 ILE A CA 1
ATOM 691 C C . ILE A 1 93 ? -16.419 2.498 21.120 1.00 93.25 93 ILE A C 1
ATOM 693 O O . ILE A 1 93 ? -15.843 2.745 20.066 1.00 93.25 93 ILE A O 1
ATOM 697 N N . GLU A 1 94 ? -16.871 1.285 21.431 1.00 89.12 94 GLU A N 1
ATOM 698 C CA . GLU A 1 94 ? -16.658 0.115 20.582 1.00 89.12 94 GLU A CA 1
ATOM 699 C C . GLU A 1 94 ? -17.324 0.270 19.211 1.00 89.12 94 GLU A C 1
ATOM 701 O O . GLU A 1 94 ? -16.684 0.083 18.180 1.00 89.12 94 GLU A O 1
ATOM 706 N N . VAL A 1 95 ? -18.599 0.671 19.181 1.00 92.88 95 VAL A N 1
ATOM 707 C CA . VAL A 1 95 ? -19.322 0.930 17.926 1.00 92.8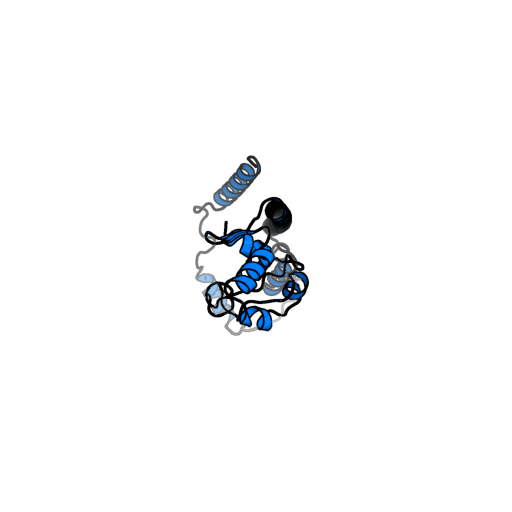8 95 VAL A CA 1
ATOM 708 C C . VAL A 1 95 ? -18.616 2.014 17.113 1.00 92.88 95 VAL A C 1
ATOM 710 O O . VAL A 1 95 ? -18.470 1.873 15.900 1.00 92.88 95 VAL A O 1
ATOM 713 N N . GLY A 1 96 ? -18.142 3.076 17.770 1.00 94.44 96 GLY A N 1
ATOM 714 C CA . GLY A 1 96 ? -17.360 4.127 17.125 1.00 94.44 96 GLY A CA 1
ATOM 715 C C . GLY A 1 96 ? -16.036 3.619 16.551 1.00 94.44 96 GLY A C 1
ATOM 716 O O . GLY A 1 96 ? -15.683 3.989 15.434 1.00 94.44 96 GLY A O 1
ATOM 717 N N . ALA A 1 97 ? -15.330 2.748 17.274 1.00 94.00 97 ALA A N 1
ATOM 718 C CA . ALA A 1 97 ? -14.082 2.146 16.821 1.00 94.00 97 ALA A CA 1
ATOM 719 C C . ALA A 1 97 ? -14.300 1.245 15.596 1.00 94.00 97 ALA A C 1
ATOM 721 O O . ALA A 1 97 ? -13.611 1.427 14.596 1.00 94.00 97 ALA A O 1
ATOM 722 N N 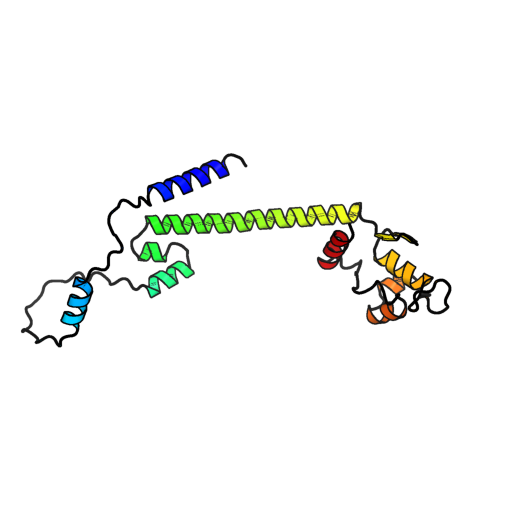. TRP A 1 98 ? -15.292 0.347 15.617 1.00 93.81 98 TRP A N 1
ATOM 723 C CA . TRP A 1 98 ? -15.621 -0.498 14.460 1.00 93.81 98 TRP A CA 1
ATOM 724 C C . TRP A 1 98 ? -16.096 0.304 13.254 1.00 93.81 98 TRP A C 1
ATOM 726 O O . TRP A 1 98 ? -15.689 0.011 12.133 1.00 93.81 98 TRP A O 1
ATOM 736 N N . ALA A 1 99 ? -16.925 1.329 13.470 1.00 94.31 99 ALA A N 1
ATOM 737 C CA . ALA A 1 99 ? -17.337 2.227 12.398 1.00 94.31 99 ALA A CA 1
ATOM 738 C C . ALA A 1 99 ? -16.129 2.960 11.800 1.00 94.31 99 ALA A C 1
ATOM 740 O O . ALA A 1 99 ? -16.008 3.040 10.582 1.00 94.31 99 ALA A O 1
ATOM 741 N N . GLY A 1 100 ? -15.216 3.444 12.647 1.00 95.88 100 GLY A N 1
ATOM 742 C CA . GLY A 1 100 ? -13.959 4.047 12.216 1.00 95.88 100 GLY A CA 1
ATOM 743 C C . GLY A 1 100 ? -13.121 3.082 11.382 1.00 95.88 100 GLY A C 1
ATOM 744 O O . GLY A 1 100 ? -12.741 3.429 10.271 1.00 95.88 100 GLY A O 1
ATOM 745 N N . VAL A 1 101 ? -12.887 1.860 11.870 1.00 96.44 101 VAL A N 1
ATOM 746 C CA . VAL A 1 101 ? -12.155 0.820 11.129 1.00 96.44 101 VAL A CA 1
ATOM 747 C C . VAL A 1 101 ? -12.810 0.550 9.778 1.00 96.44 101 VAL A C 1
ATOM 749 O O . VAL A 1 101 ? -12.114 0.555 8.773 1.00 96.44 101 VAL A O 1
ATOM 752 N N . ALA A 1 102 ? -14.130 0.368 9.726 1.00 94.88 102 ALA A N 1
ATOM 753 C CA . ALA A 1 102 ? -14.837 0.093 8.478 1.00 94.88 102 ALA A CA 1
ATOM 754 C C . ALA A 1 102 ? -14.717 1.247 7.468 1.00 94.88 102 ALA A C 1
ATOM 756 O O . ALA A 1 102 ? -14.439 1.004 6.297 1.00 94.88 102 ALA A O 1
ATOM 757 N N . ILE A 1 103 ? -14.893 2.494 7.921 1.00 96.00 103 ILE A N 1
ATOM 758 C CA . ILE A 1 103 ? -14.788 3.686 7.067 1.00 96.00 103 ILE A CA 1
ATOM 759 C C . ILE A 1 103 ? -13.356 3.854 6.558 1.00 96.00 103 ILE A C 1
ATOM 761 O O . ILE A 1 103 ? -13.153 3.959 5.356 1.00 96.00 103 ILE A O 1
ATOM 765 N N . TYR A 1 104 ? -12.364 3.845 7.450 1.00 95.12 104 TYR A N 1
ATOM 766 C CA . TYR A 1 104 ? -10.969 4.056 7.061 1.00 95.12 104 TYR A CA 1
ATOM 767 C C . TYR A 1 104 ? -10.397 2.897 6.247 1.00 95.12 104 TYR A C 1
ATOM 769 O O . TYR A 1 104 ? -9.506 3.116 5.434 1.00 95.12 104 TYR A O 1
ATOM 777 N N . HIS A 1 105 ? -10.900 1.677 6.436 1.00 93.62 105 HIS A N 1
ATOM 778 C CA . HIS A 1 105 ? -10.532 0.552 5.587 1.00 93.62 105 HIS A CA 1
ATOM 779 C C . HIS A 1 105 ? -11.069 0.733 4.165 1.00 93.62 105 HIS A C 1
ATOM 781 O O . HIS A 1 105 ? -10.301 0.597 3.221 1.00 93.62 105 HIS A O 1
ATOM 787 N N . ALA A 1 106 ? -12.343 1.115 4.018 1.00 93.94 106 ALA A N 1
ATOM 788 C CA . ALA A 1 106 ? -12.929 1.400 2.710 1.00 93.94 106 ALA A CA 1
ATOM 789 C C . ALA A 1 106 ? -12.232 2.583 2.015 1.00 93.94 106 ALA A C 1
ATOM 791 O O . ALA A 1 106 ? -11.826 2.467 0.867 1.00 93.94 106 ALA A O 1
ATOM 792 N N . GLU A 1 107 ? -12.004 3.691 2.730 1.00 93.88 107 GLU A N 1
ATOM 793 C CA . GLU A 1 107 ? -11.258 4.838 2.191 1.00 93.88 107 GLU A CA 1
ATOM 794 C C . GLU A 1 107 ? -9.820 4.460 1.802 1.00 93.88 107 GLU A C 1
ATOM 796 O O . GLU A 1 107 ? -9.285 4.993 0.833 1.00 93.88 107 GLU A O 1
ATOM 801 N N . GLY A 1 108 ? -9.182 3.551 2.546 1.00 93.25 108 GLY A N 1
ATOM 802 C CA . GLY A 1 108 ? -7.858 3.029 2.214 1.00 93.25 108 GLY A CA 1
ATOM 803 C C . GLY A 1 108 ? -7.849 2.259 0.895 1.00 93.25 108 GLY A C 1
ATOM 804 O O . GLY A 1 108 ? -6.978 2.505 0.067 1.00 93.25 108 GLY A O 1
ATOM 805 N N . GLN A 1 109 ? -8.845 1.396 0.681 1.00 91.25 109 GLN A N 1
ATOM 806 C CA . GLN A 1 109 ? -9.013 0.644 -0.567 1.00 91.25 109 GLN A CA 1
ATOM 807 C C . GLN A 1 109 ? -9.273 1.574 -1.755 1.00 91.25 109 GLN A C 1
ATOM 809 O O . GLN A 1 109 ? -8.608 1.459 -2.777 1.00 91.25 109 GLN A O 1
ATOM 814 N N . ASP A 1 110 ? -10.146 2.572 -1.589 1.00 94.50 110 ASP A N 1
ATOM 815 C CA . ASP A 1 110 ? -10.405 3.564 -2.639 1.00 94.50 110 ASP A CA 1
ATOM 816 C C . ASP A 1 110 ? -9.122 4.320 -3.039 1.00 94.50 110 ASP A C 1
ATOM 818 O O . ASP A 1 110 ? -8.926 4.670 -4.204 1.00 94.50 110 ASP A O 1
ATOM 822 N N . LYS A 1 111 ? -8.233 4.593 -2.072 1.00 90.69 111 LYS A N 1
ATOM 823 C CA . LYS A 1 111 ? -6.945 5.255 -2.325 1.00 90.69 111 LYS A CA 1
ATOM 824 C C . LYS A 1 111 ? -5.914 4.354 -2.980 1.00 90.69 111 LYS A C 1
ATOM 826 O O . LYS A 1 111 ? -5.136 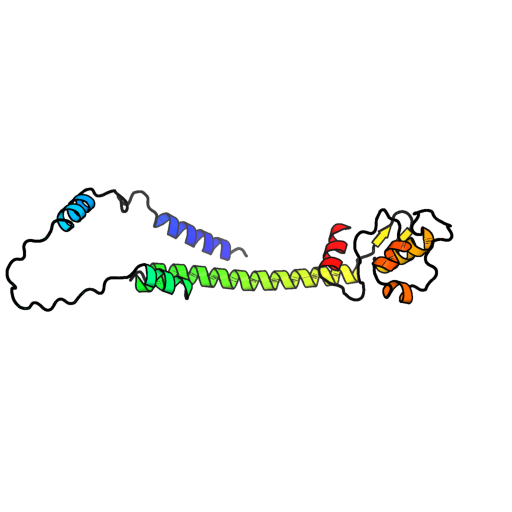4.846 -3.797 1.00 90.69 111 LYS A O 1
ATOM 831 N N . GLU A 1 112 ? -5.908 3.079 -2.631 1.00 88.50 112 GLU A N 1
ATOM 832 C CA . GLU A 1 112 ? -5.101 2.070 -3.304 1.00 88.50 112 GLU A CA 1
ATOM 833 C C . GLU A 1 112 ? -5.511 1.960 -4.780 1.00 88.50 112 GLU A C 1
ATOM 835 O O . GLU A 1 112 ? -4.663 2.131 -5.656 1.00 88.50 112 GLU A O 1
ATOM 840 N N . ASP A 1 113 ? -6.811 1.848 -5.061 1.00 90.88 113 ASP A N 1
ATOM 841 C CA . ASP A 1 113 ? -7.351 1.815 -6.423 1.00 90.88 113 ASP A CA 1
ATOM 842 C C . ASP A 1 113 ? -7.023 3.094 -7.211 1.00 90.88 113 ASP A C 1
ATOM 844 O O . ASP A 1 113 ? -6.646 3.037 -8.384 1.00 90.88 113 ASP A O 1
ATOM 848 N N . GLU A 1 114 ? -7.155 4.275 -6.594 1.00 90.00 114 GLU A N 1
ATOM 849 C CA . GLU A 1 114 ? -6.808 5.555 -7.228 1.00 90.00 114 GLU A CA 1
ATOM 850 C C . GLU A 1 114 ? -5.325 5.603 -7.626 1.00 90.00 114 GLU A C 1
ATOM 852 O O . GLU A 1 114 ? -4.991 6.017 -8.740 1.00 90.00 114 GLU A O 1
ATOM 857 N N . TYR A 1 115 ? -4.440 5.151 -6.735 1.00 86.81 115 TYR A N 1
ATOM 858 C CA . TYR A 1 115 ? -3.006 5.088 -6.993 1.00 86.81 115 TYR A CA 1
ATOM 859 C C . TYR A 1 115 ? -2.660 4.080 -8.092 1.00 86.81 115 TYR A C 1
ATOM 861 O O . TYR A 1 115 ? -1.908 4.423 -9.006 1.00 86.81 115 TYR A O 1
ATOM 869 N N . MET A 1 116 ? -3.230 2.874 -8.044 1.00 86.31 116 MET A N 1
ATOM 870 C CA . MET A 1 116 ? -3.004 1.847 -9.062 1.00 86.31 116 MET A CA 1
ATOM 871 C C . MET A 1 116 ? -3.422 2.352 -10.444 1.00 86.31 116 MET A C 1
ATOM 873 O O . MET A 1 116 ? -2.624 2.319 -11.376 1.00 86.31 116 MET A O 1
ATOM 877 N N . ASN A 1 117 ? -4.619 2.937 -10.562 1.00 89.25 117 ASN A N 1
ATOM 878 C CA . ASN A 1 117 ? -5.096 3.517 -11.821 1.00 89.25 117 ASN A CA 1
ATOM 879 C C . ASN A 1 117 ? -4.193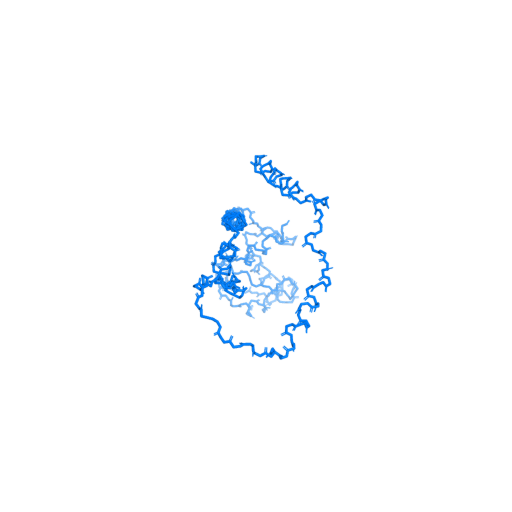 4.650 -12.331 1.00 89.25 117 ASN A C 1
ATOM 881 O O . ASN A 1 117 ? -3.963 4.772 -13.534 1.00 89.25 117 ASN A O 1
ATOM 885 N N . PHE A 1 118 ? -3.683 5.498 -11.433 1.00 87.69 118 PHE A N 1
ATOM 886 C CA . PHE A 1 118 ? -2.741 6.550 -11.808 1.00 87.69 118 PHE A CA 1
ATOM 887 C C . PHE A 1 118 ? -1.420 5.962 -12.324 1.00 87.69 118 PHE A C 1
ATOM 889 O O . PHE A 1 118 ? -0.936 6.373 -13.379 1.00 87.69 118 PHE A O 1
ATOM 896 N N . ALA A 1 119 ? -0.855 4.982 -11.617 1.00 84.88 119 ALA A N 1
ATOM 897 C CA . ALA A 1 119 ? 0.369 4.306 -12.026 1.00 84.88 119 ALA A CA 1
ATOM 898 C C . ALA A 1 119 ? 0.202 3.629 -13.395 1.00 84.88 119 ALA A C 1
ATOM 900 O O . ALA A 1 119 ? 1.035 3.819 -14.274 1.00 84.88 119 ALA A O 1
ATOM 901 N N . GLU A 1 120 ? -0.912 2.934 -13.631 1.00 82.12 120 GLU A N 1
ATOM 902 C CA . GLU A 1 120 ? -1.190 2.302 -14.924 1.00 82.12 120 GLU A CA 1
ATOM 903 C C . GLU A 1 120 ? -1.275 3.295 -16.092 1.00 82.12 120 GLU A C 1
ATOM 905 O O . GLU A 1 120 ? -0.936 2.945 -17.221 1.00 82.12 120 GLU A O 1
ATOM 910 N N . GLN A 1 121 ? -1.739 4.522 -15.842 1.00 85.94 121 GLN A N 1
ATOM 911 C CA . GLN A 1 121 ? -1.921 5.529 -16.889 1.00 85.94 121 GLN A CA 1
ATOM 912 C C . GLN A 1 121 ? -0.665 6.345 -17.184 1.00 85.94 121 GLN A C 1
ATOM 914 O O . GLN A 1 121 ? -0.482 6.781 -18.322 1.00 85.94 121 GLN A O 1
ATOM 919 N N . TYR A 1 122 ? 0.153 6.612 -16.167 1.00 82.88 122 TYR A N 1
ATOM 920 C CA . TYR A 1 122 ? 1.196 7.634 -16.258 1.00 82.88 122 TYR A CA 1
ATOM 921 C C . TYR A 1 122 ? 2.596 7.130 -15.947 1.00 82.88 122 TYR A C 1
ATOM 923 O O . TYR A 1 122 ? 3.553 7.856 -16.213 1.00 82.88 122 TYR A O 1
ATOM 931 N N . TRP A 1 123 ? 2.747 5.942 -15.366 1.00 82.56 123 TRP A N 1
ATOM 932 C CA . TRP A 1 123 ? 4.065 5.487 -14.963 1.00 82.56 123 TRP A CA 1
ATOM 933 C C . TRP A 1 123 ? 4.890 4.997 -16.154 1.00 82.56 123 TRP A C 1
ATOM 935 O O . TRP A 1 123 ? 4.458 4.152 -16.937 1.00 82.56 123 TRP A O 1
ATOM 945 N N . THR A 1 124 ? 6.112 5.512 -16.2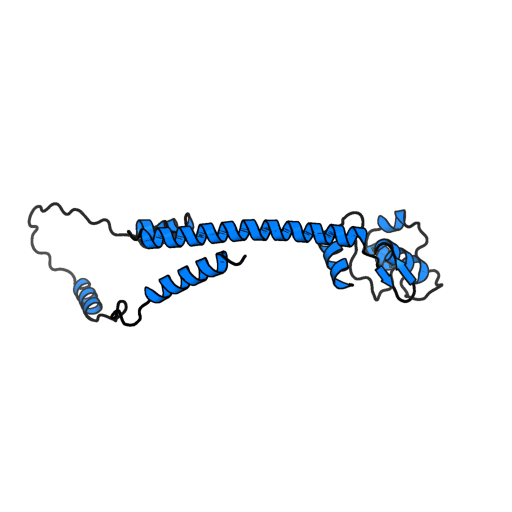40 1.00 80.94 124 THR A N 1
ATOM 946 C CA . THR A 1 124 ? 7.179 5.033 -17.115 1.00 80.94 124 THR A CA 1
ATOM 947 C C . THR A 1 124 ? 8.451 4.914 -16.290 1.00 80.94 124 THR A C 1
ATOM 949 O O . THR A 1 124 ? 8.699 5.722 -15.393 1.00 80.94 124 THR A O 1
ATOM 952 N N . TYR A 1 125 ? 9.277 3.921 -16.592 1.00 77.81 125 TYR A N 1
ATOM 953 C CA . TYR A 1 125 ? 10.594 3.793 -15.987 1.00 77.81 125 TYR A CA 1
ATOM 954 C C . TYR A 1 125 ? 11.612 4.594 -16.802 1.00 77.81 125 TYR A C 1
ATOM 956 O O . TYR A 1 125 ? 11.795 4.311 -17.980 1.00 77.81 125 TYR A O 1
ATOM 964 N N . TYR A 1 126 ? 12.272 5.580 -16.196 1.00 81.25 126 TYR A N 1
ATOM 965 C CA . TYR A 1 126 ? 13.320 6.361 -16.859 1.00 81.25 126 TYR A CA 1
ATOM 966 C C . TYR A 1 126 ? 14.708 5.883 -16.433 1.00 81.25 126 TYR A C 1
ATOM 968 O O . TYR A 1 126 ? 15.044 5.927 -15.248 1.00 81.25 126 TYR A O 1
ATOM 976 N N . ASP A 1 127 ? 15.534 5.511 -17.407 1.00 78.19 127 ASP A N 1
ATOM 977 C CA . ASP A 1 127 ? 16.963 5.281 -17.219 1.00 78.19 127 ASP A CA 1
ATOM 978 C C . ASP A 1 127 ? 17.772 6.387 -17.926 1.00 78.19 127 ASP A C 1
ATOM 980 O O . ASP A 1 127 ? 17.536 6.669 -19.103 1.00 78.19 127 ASP A O 1
ATOM 984 N N . PRO A 1 128 ? 18.763 7.020 -17.272 1.00 80.00 128 PRO A N 1
ATOM 985 C CA . PRO A 1 128 ? 19.556 8.084 -17.889 1.00 80.00 128 PRO A CA 1
ATOM 986 C C . PRO A 1 128 ? 20.413 7.631 -19.085 1.00 80.00 128 PRO A C 1
ATOM 988 O O . PRO A 1 128 ? 20.881 8.485 -19.840 1.00 80.00 128 PRO A O 1
ATOM 991 N N . THR A 1 129 ? 20.636 6.328 -19.261 1.00 80.31 129 THR A N 1
ATOM 992 C CA . THR A 1 129 ? 21.422 5.745 -20.359 1.00 80.31 129 THR A CA 1
ATOM 993 C C . THR A 1 129 ? 20.520 5.215 -21.480 1.00 80.31 129 THR A C 1
ATOM 995 O O . THR A 1 129 ? 20.880 5.318 -22.652 1.00 80.31 129 THR A O 1
ATOM 998 N N . GLY A 1 130 ? 19.353 4.665 -21.128 1.00 79.06 130 GLY A N 1
ATOM 999 C CA . GLY A 1 130 ? 18.412 4.002 -22.036 1.00 79.06 130 GLY A CA 1
ATOM 1000 C C . GLY A 1 130 ? 17.178 4.813 -22.441 1.00 79.06 130 GLY A C 1
ATOM 1001 O O . GLY A 1 130 ? 16.574 4.511 -23.469 1.00 79.06 130 GLY A O 1
ATOM 1002 N N . GLY A 1 131 ? 16.827 5.865 -21.697 1.00 85.06 131 GLY A N 1
ATOM 1003 C CA . GLY A 1 131 ? 15.635 6.687 -21.925 1.00 85.06 131 GLY A CA 1
ATOM 1004 C C . GLY A 1 131 ? 14.391 6.196 -21.176 1.00 85.06 131 GLY A C 1
ATOM 1005 O O . GLY A 1 131 ? 14.496 5.566 -20.126 1.00 85.06 131 GLY A O 1
ATOM 1006 N N . ASP A 1 132 ? 13.208 6.530 -21.702 1.00 86.69 132 ASP A N 1
ATOM 1007 C CA . ASP A 1 132 ? 11.915 6.162 -21.112 1.00 86.69 132 ASP A CA 1
ATOM 1008 C C . ASP A 1 132 ? 11.449 4.774 -21.575 1.00 86.69 132 ASP A C 1
ATOM 1010 O O . ASP A 1 132 ? 11.319 4.500 -22.771 1.00 86.69 132 ASP A O 1
ATOM 1014 N N . PHE A 1 133 ? 11.104 3.928 -20.612 1.00 83.38 133 PHE A N 1
ATOM 1015 C CA . PHE A 1 133 ? 10.548 2.595 -20.797 1.00 83.38 133 PHE A CA 1
ATOM 1016 C C . PHE A 1 133 ? 9.098 2.566 -20.309 1.00 83.38 133 PHE A C 1
ATOM 1018 O O . PHE A 1 133 ? 8.779 3.030 -19.215 1.00 83.38 133 PHE A O 1
ATOM 1025 N N . GLY A 1 134 ? 8.197 1.987 -21.107 1.00 76.94 134 GLY A N 1
ATOM 1026 C CA . GLY A 1 134 ? 6.770 1.894 -20.760 1.00 76.94 134 GLY A CA 1
ATOM 1027 C C . GLY A 1 134 ? 6.459 0.915 -19.622 1.00 76.94 134 GLY A C 1
ATOM 1028 O O . GLY A 1 134 ? 5.334 0.873 -19.141 1.00 76.94 134 GLY A O 1
ATOM 1029 N N . SER A 1 135 ? 7.432 0.101 -19.209 1.00 77.75 135 SER A N 1
ATOM 1030 C CA . SER A 1 135 ? 7.319 -0.833 -18.088 1.00 77.75 135 SER A CA 1
ATOM 1031 C C . SER A 1 135 ? 8.701 -1.231 -17.560 1.00 77.75 135 SER A C 1
ATOM 1033 O O . SER A 1 135 ? 9.699 -1.123 -18.281 1.00 77.75 135 SER A O 1
ATOM 1035 N N . TYR A 1 136 ? 8.758 -1.774 -16.341 1.00 78.69 136 TYR A N 1
ATOM 1036 C CA . TYR A 1 136 ? 9.992 -2.368 -15.828 1.00 78.69 136 TYR A CA 1
ATOM 1037 C C . TYR A 1 136 ? 10.445 -3.569 -16.667 1.00 78.69 136 TYR A C 1
ATOM 1039 O O . TYR A 1 136 ? 11.620 -3.648 -16.996 1.00 78.69 136 TYR A O 1
ATOM 1047 N N . LEU A 1 137 ? 9.517 -4.422 -17.128 1.00 84.00 137 LEU A N 1
ATOM 1048 C CA . LEU A 1 137 ? 9.824 -5.543 -18.029 1.00 84.00 137 LEU A CA 1
ATOM 1049 C C . LEU A 1 137 ? 10.594 -5.075 -19.272 1.00 84.00 137 LEU A C 1
ATOM 1051 O O . LEU A 1 137 ? 11.597 -5.672 -19.656 1.00 84.00 137 LEU A O 1
ATOM 1055 N N . SER A 1 138 ? 10.143 -3.988 -19.908 1.00 86.19 138 SER A N 1
ATOM 1056 C CA . SER A 1 138 ? 10.827 -3.454 -21.091 1.00 86.19 138 SER A CA 1
ATOM 1057 C C . SER A 1 138 ? 12.225 -2.914 -20.784 1.00 86.19 138 SER A C 1
ATOM 1059 O O . SER A 1 138 ? 13.104 -3.007 -21.640 1.00 86.19 138 SER A O 1
ATOM 1061 N N . TYR A 1 139 ? 12.441 -2.387 -19.577 1.00 86.94 139 TYR A N 1
ATOM 1062 C CA . TYR A 1 139 ? 13.759 -1.963 -19.115 1.00 86.94 139 TYR A CA 1
ATOM 1063 C C . TYR A 1 139 ? 14.667 -3.161 -18.801 1.00 86.94 139 TYR A C 1
ATOM 1065 O O . TYR A 1 139 ? 15.793 -3.199 -19.288 1.00 86.94 139 TYR A O 1
ATOM 1073 N N . GLU A 1 140 ? 14.178 -4.164 -18.064 1.00 87.75 140 GLU A N 1
ATOM 1074 C CA . GLU A 1 140 ? 14.901 -5.414 -17.794 1.00 87.75 140 GLU A CA 1
ATOM 1075 C C . GLU A 1 140 ? 15.354 -6.083 -19.092 1.00 87.75 140 GLU A C 1
ATOM 1077 O O . GLU A 1 140 ? 16.527 -6.411 -19.245 1.00 87.75 140 GLU A O 1
ATOM 1082 N N . TYR A 1 141 ? 14.437 -6.243 -20.050 1.00 90.62 141 TYR A N 1
ATOM 1083 C CA . TYR A 1 141 ? 14.734 -6.844 -21.346 1.00 90.62 141 TYR A CA 1
ATOM 1084 C C . TYR A 1 141 ? 15.782 -6.032 -22.120 1.00 90.62 141 TYR A C 1
ATOM 1086 O O . TYR A 1 141 ? 16.716 -6.589 -22.699 1.00 90.62 141 TYR A O 1
ATOM 1094 N N . TRP A 1 142 ? 15.674 -4.700 -22.114 1.00 90.38 142 TRP A N 1
ATOM 1095 C CA . TRP A 1 142 ? 16.682 -3.836 -22.727 1.00 90.38 142 TRP A CA 1
ATOM 1096 C C . TRP A 1 142 ? 18.054 -3.987 -22.061 1.00 90.38 142 TRP A C 1
ATOM 1098 O O . TRP A 1 142 ? 19.055 -4.149 -22.757 1.00 90.38 142 TRP A O 1
ATOM 1108 N N . ALA A 1 143 ? 18.110 -3.998 -20.730 1.00 89.56 143 ALA A N 1
ATOM 1109 C CA . ALA A 1 143 ? 19.357 -4.176 -20.000 1.00 89.56 143 ALA A CA 1
ATOM 1110 C C . ALA A 1 143 ? 19.978 -5.555 -20.273 1.00 89.56 143 ALA A C 1
ATOM 1112 O O . ALA A 1 143 ? 21.170 -5.643 -20.567 1.00 89.56 143 ALA A O 1
ATOM 1113 N N . ALA A 1 144 ? 19.157 -6.609 -20.264 1.00 91.38 144 ALA A N 1
ATOM 1114 C CA . ALA A 1 144 ? 19.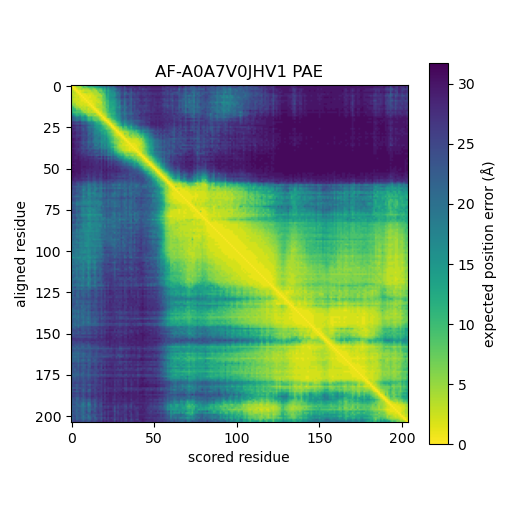587 -7.976 -20.526 1.00 91.38 144 ALA A CA 1
ATOM 1115 C C . ALA A 1 144 ? 20.136 -8.159 -21.945 1.00 91.38 144 ALA A C 1
ATOM 1117 O O . ALA A 1 144 ? 21.097 -8.895 -22.154 1.00 91.38 144 ALA A O 1
ATOM 1118 N N . THR A 1 145 ? 19.540 -7.492 -22.935 1.00 90.31 145 THR A N 1
ATOM 1119 C CA . THR A 1 145 ? 19.982 -7.572 -24.336 1.00 90.31 145 THR A CA 1
ATOM 1120 C C . THR A 1 145 ? 21.212 -6.709 -24.622 1.00 90.31 145 THR A C 1
ATOM 1122 O O . THR A 1 145 ? 22.035 -7.091 -25.454 1.00 90.31 145 THR A O 1
ATOM 1125 N N . LEU A 1 146 ? 21.354 -5.553 -23.963 1.00 88.38 146 LEU A N 1
ATOM 1126 C CA . LEU A 1 146 ? 22.421 -4.595 -24.258 1.00 88.38 146 LEU A CA 1
ATOM 1127 C C . LEU A 1 146 ? 23.704 -4.831 -23.455 1.00 88.38 146 LEU A C 1
ATOM 1129 O O . LEU A 1 146 ? 24.787 -4.736 -24.037 1.00 88.38 146 LEU A O 1
ATOM 1133 N N . PHE A 1 147 ? 23.580 -5.068 -22.148 1.00 87.69 147 PHE A N 1
ATOM 1134 C CA . PHE A 1 147 ? 24.708 -5.102 -21.211 1.00 87.69 147 PHE A CA 1
ATOM 1135 C C . PHE A 1 147 ? 25.095 -6.505 -20.750 1.00 87.69 147 PHE A C 1
ATOM 1137 O O . PHE A 1 147 ? 26.199 -6.672 -20.255 1.00 87.69 147 PHE A O 1
ATOM 1144 N N . GLY A 1 148 ? 24.195 -7.488 -20.850 1.00 83.81 148 GLY A N 1
ATOM 1145 C CA . GLY A 1 148 ? 24.468 -8.822 -20.318 1.00 83.81 148 GLY A CA 1
ATOM 1146 C C . GLY A 1 148 ? 24.728 -8.822 -18.805 1.00 83.81 148 GLY A C 1
ATOM 1147 O O . GLY A 1 148 ? 24.397 -7.878 -18.082 1.00 83.81 148 GLY A O 1
ATOM 1148 N N . ASN A 1 149 ? 25.314 -9.908 -18.304 1.00 85.69 149 ASN A N 1
ATOM 1149 C CA . ASN A 1 149 ? 25.570 -10.073 -16.870 1.00 85.69 149 ASN A CA 1
ATOM 1150 C C . ASN A 1 149 ? 26.879 -9.414 -16.423 1.00 85.69 149 ASN A C 1
ATOM 1152 O O . ASN A 1 149 ? 27.030 -9.101 -15.241 1.00 85.69 149 ASN A O 1
ATOM 1156 N N . ASP A 1 150 ? 27.829 -9.199 -17.335 1.00 83.75 150 ASP A N 1
ATOM 1157 C CA . ASP A 1 150 ? 29.047 -8.446 -17.022 1.00 83.75 150 ASP A CA 1
ATOM 1158 C C . ASP A 1 150 ? 28.816 -6.925 -16.921 1.00 83.75 150 ASP A C 1
ATOM 1160 O O . ASP A 1 150 ? 29.644 -6.217 -16.341 1.00 83.75 150 ASP A O 1
ATOM 1164 N N . GLY A 1 151 ? 27.661 -6.437 -17.389 1.00 83.44 151 GLY A N 1
ATOM 1165 C CA . GLY A 1 151 ? 27.277 -5.032 -17.326 1.00 83.44 151 GLY A CA 1
ATOM 1166 C C . GLY A 1 151 ? 27.924 -4.170 -18.414 1.00 83.44 151 GLY A C 1
ATOM 1167 O O . GLY A 1 151 ? 27.784 -2.944 -18.376 1.00 83.44 151 GLY A O 1
ATOM 1168 N N . GLU A 1 152 ? 28.631 -4.765 -19.378 1.00 83.44 152 GLU A N 1
ATOM 1169 C CA . GLU A 1 152 ? 29.311 -4.057 -20.457 1.00 83.44 152 GLU A CA 1
ATOM 1170 C C . GLU A 1 152 ? 28.496 -4.086 -21.761 1.00 83.44 152 GLU A C 1
ATOM 1172 O O . GLU A 1 152 ? 28.041 -5.118 -22.247 1.00 83.44 152 GLU A O 1
ATOM 1177 N N . SER A 1 153 ? 28.327 -2.925 -22.404 1.00 82.75 153 SER A N 1
ATOM 1178 C CA . SER A 1 153 ? 27.585 -2.870 -23.668 1.00 82.75 153 SER A CA 1
ATOM 1179 C C . SER A 1 153 ? 28.375 -3.504 -24.820 1.00 82.75 153 SER A C 1
ATOM 1181 O O . SER A 1 153 ? 29.518 -3.108 -25.067 1.00 82.75 153 SER A O 1
ATOM 1183 N N . GLY A 1 154 ? 27.736 -4.368 -25.614 1.00 74.31 154 GLY A N 1
ATOM 1184 C CA . GLY A 1 154 ? 28.329 -4.935 -26.837 1.00 74.31 154 GLY A CA 1
ATOM 1185 C C . GLY A 1 154 ? 29.097 -6.247 -26.640 1.00 74.31 154 GLY A C 1
ATOM 1186 O O . GLY A 1 154 ? 29.817 -6.665 -27.554 1.00 74.31 154 GLY A O 1
ATOM 1187 N N . GLY A 1 155 ? 28.938 -6.884 -25.476 1.00 73.44 155 GLY A N 1
ATOM 1188 C CA . GLY A 1 155 ? 29.377 -8.250 -25.199 1.00 73.44 155 GLY A CA 1
ATOM 1189 C C . GLY A 1 155 ? 28.589 -9.319 -25.972 1.00 73.44 155 GLY A C 1
ATOM 1190 O O . GLY A 1 155 ? 27.652 -9.032 -26.718 1.00 73.44 155 GLY A O 1
ATOM 1191 N N . THR A 1 156 ? 28.994 -10.585 -25.827 1.00 77.12 156 THR A N 1
ATOM 1192 C CA . THR A 1 156 ? 28.292 -11.753 -26.411 1.00 77.12 156 THR A CA 1
ATOM 1193 C C . THR A 1 156 ? 27.380 -12.472 -25.415 1.00 77.12 156 THR A C 1
ATOM 1195 O O . THR A 1 156 ? 26.811 -13.507 -25.748 1.00 77.12 156 THR A O 1
ATOM 1198 N N . ASP A 1 157 ? 27.316 -11.984 -24.183 1.00 82.38 157 ASP A N 1
ATOM 1199 C CA . ASP A 1 157 ? 26.575 -12.537 -23.049 1.00 82.38 157 ASP A CA 1
ATOM 1200 C C . ASP A 1 157 ? 25.175 -11.923 -22.886 1.00 82.38 157 ASP A C 1
ATOM 1202 O O . ASP A 1 157 ? 24.430 -12.335 -22.002 1.00 82.38 157 ASP A O 1
ATOM 1206 N N . GLY A 1 158 ? 24.795 -10.983 -23.756 1.00 86.62 158 GLY A N 1
ATOM 1207 C CA . GLY A 1 158 ? 23.445 -10.434 -23.802 1.00 86.62 158 GLY A CA 1
ATOM 1208 C C . GLY A 1 158 ? 22.389 -11.481 -24.171 1.00 86.62 158 GLY A C 1
ATOM 1209 O O . GLY A 1 158 ? 22.631 -12.412 -24.948 1.00 86.62 158 GLY A O 1
ATOM 1210 N N . TYR A 1 159 ? 21.185 -11.312 -23.630 1.00 92.44 159 TYR A N 1
ATOM 1211 C CA . TYR A 1 159 ? 20.028 -12.131 -23.978 1.00 92.44 159 TYR A CA 1
ATOM 1212 C C . TYR A 1 159 ? 19.676 -11.974 -25.466 1.00 92.44 159 TYR A C 1
ATOM 1214 O O . TYR A 1 159 ? 19.725 -10.877 -26.021 1.00 92.44 159 TYR A O 1
ATOM 1222 N N . THR A 1 160 ? 19.322 -13.077 -26.131 1.00 91.44 160 THR A N 1
ATOM 1223 C CA . THR A 1 160 ? 19.068 -13.105 -27.589 1.00 91.44 160 THR A CA 1
ATOM 1224 C C . THR A 1 160 ? 17.650 -13.527 -27.970 1.00 91.44 160 THR A C 1
ATOM 1226 O O . THR A 1 160 ? 17.297 -13.459 -29.149 1.00 91.44 160 THR A O 1
ATOM 1229 N N . GLY A 1 161 ? 16.847 -13.966 -26.996 1.00 91.44 161 GLY A N 1
ATOM 1230 C CA . GLY A 1 161 ? 15.449 -14.335 -27.205 1.00 91.44 161 GLY A CA 1
ATOM 1231 C C . GLY A 1 161 ? 14.538 -13.118 -27.368 1.00 91.44 161 GLY A C 1
ATOM 1232 O O . GLY A 1 161 ? 14.958 -11.973 -27.205 1.00 91.44 161 GLY A O 1
ATOM 1233 N N . GLY A 1 162 ? 13.271 -13.371 -27.690 1.00 93.00 162 GLY A N 1
ATOM 1234 C CA . GLY A 1 162 ? 12.248 -12.325 -27.769 1.00 93.00 162 GLY A CA 1
ATOM 1235 C C . GLY A 1 162 ? 11.775 -11.847 -26.392 1.00 93.00 162 GLY A C 1
ATOM 1236 O O . GLY A 1 162 ? 11.961 -12.531 -25.387 1.00 93.00 162 GLY A O 1
ATOM 1237 N N . ILE A 1 163 ? 11.101 -10.692 -26.348 1.00 89.12 163 ILE A N 1
ATOM 1238 C CA . ILE A 1 163 ? 10.523 -10.156 -25.102 1.00 89.12 163 ILE A CA 1
ATOM 1239 C C . ILE A 1 163 ? 9.448 -11.081 -24.505 1.00 89.12 163 ILE A C 1
ATOM 1241 O O . ILE A 1 163 ? 9.391 -11.237 -23.291 1.00 89.12 163 ILE A O 1
ATOM 1245 N N . ASP A 1 164 ? 8.663 -11.761 -25.346 1.00 89.94 164 ASP A N 1
ATOM 1246 C CA . ASP A 1 164 ? 7.653 -12.726 -24.888 1.00 89.94 164 ASP A CA 1
ATOM 1247 C C . ASP A 1 164 ? 8.306 -13.952 -24.225 1.00 89.94 164 ASP A C 1
ATOM 1249 O O . ASP A 1 164 ? 7.777 -14.508 -23.266 1.00 89.94 164 ASP A O 1
ATOM 1253 N N . GLU A 1 165 ? 9.474 -14.379 -24.719 1.00 91.69 165 GLU A N 1
ATOM 1254 C CA . GLU A 1 165 ? 10.253 -15.456 -24.097 1.00 91.69 165 GLU A CA 1
ATOM 1255 C C . GLU A 1 165 ? 10.837 -14.966 -22.771 1.00 91.69 165 GLU A C 1
ATOM 1257 O O . GLU A 1 165 ? 10.652 -15.624 -21.754 1.00 91.69 165 GLU A O 1
ATOM 1262 N N . TRP A 1 166 ? 11.436 -13.766 -22.765 1.00 90.06 166 TRP A N 1
ATOM 1263 C CA . TRP A 1 166 ? 11.994 -13.135 -21.566 1.00 90.06 166 TRP A CA 1
ATOM 1264 C C . TRP A 1 166 ? 10.978 -13.028 -20.431 1.00 90.06 166 TRP A C 1
ATOM 1266 O O . TRP A 1 166 ? 11.291 -13.360 -19.294 1.00 90.06 166 TRP A O 1
ATOM 1276 N N . GLN A 1 167 ? 9.753 -12.596 -20.729 1.00 86.88 167 GLN A N 1
ATOM 1277 C CA . GLN A 1 167 ? 8.688 -12.467 -19.738 1.00 86.88 167 GLN A CA 1
ATOM 1278 C C . GLN A 1 167 ? 8.409 -13.785 -19.008 1.00 86.88 167 GLN A C 1
ATOM 1280 O O . GLN A 1 167 ? 8.229 -13.781 -17.794 1.00 86.88 167 GLN A O 1
ATOM 1285 N N . ASN A 1 168 ? 8.446 -14.902 -19.737 1.00 88.25 168 ASN A N 1
ATOM 1286 C CA . ASN A 1 168 ? 8.164 -16.234 -19.210 1.00 88.25 168 ASN A CA 1
ATOM 1287 C C . ASN A 1 168 ? 9.403 -16.951 -18.637 1.00 88.25 168 ASN A C 1
ATOM 1289 O O . ASN A 1 168 ? 9.269 -18.058 -18.108 1.00 88.25 168 ASN A O 1
ATOM 1293 N N . GLU A 1 169 ? 10.602 -16.368 -18.744 1.00 89.25 169 GLU A N 1
ATOM 1294 C CA . GLU A 1 169 ? 11.812 -16.934 -18.143 1.00 89.25 169 GLU A CA 1
ATOM 1295 C C . GLU A 1 169 ? 11.763 -16.800 -16.613 1.00 89.25 169 GLU A C 1
ATOM 1297 O O . GLU A 1 169 ? 11.471 -15.720 -16.094 1.00 89.25 169 GLU A O 1
ATOM 1302 N N . PRO A 1 170 ? 12.082 -17.858 -15.851 1.00 89.25 170 PRO A N 1
ATOM 1303 C CA . PRO A 1 170 ? 12.115 -17.762 -14.402 1.00 89.25 170 PRO A CA 1
ATOM 1304 C C . PRO A 1 170 ? 13.273 -16.866 -13.940 1.00 89.25 170 PRO A C 1
ATOM 1306 O O . PRO A 1 170 ? 14.349 -16.841 -14.545 1.00 89.25 170 PRO A O 1
ATOM 1309 N N . TRP A 1 171 ? 13.088 -16.164 -12.818 1.00 86.31 171 TRP A N 1
ATOM 1310 C CA . TRP A 1 171 ? 14.045 -15.172 -12.308 1.00 86.31 171 TRP A CA 1
ATOM 1311 C C . TRP A 1 171 ? 15.506 -15.635 -12.246 1.00 86.31 171 TRP A C 1
ATOM 1313 O O . TRP A 1 171 ? 16.429 -14.902 -12.596 1.00 86.31 171 TRP A O 1
ATOM 1323 N N . ASN A 1 172 ? 15.747 -16.877 -11.825 1.00 88.62 172 ASN A N 1
ATOM 1324 C CA . ASN A 1 172 ? 17.094 -17.442 -11.727 1.00 88.62 172 ASN A CA 1
ATOM 1325 C C . ASN A 1 172 ? 17.798 -17.585 -13.087 1.00 88.62 172 ASN A C 1
ATOM 1327 O O . ASN A 1 172 ? 19.026 -17.656 -13.129 1.00 88.62 172 ASN A O 1
ATOM 1331 N N . GLU A 1 173 ? 17.036 -17.669 -14.176 1.00 90.69 173 GLU A N 1
ATOM 1332 C CA . GLU A 1 173 ? 17.555 -17.664 -15.540 1.00 90.69 173 GLU A CA 1
ATOM 1333 C C . GLU A 1 173 ? 17.763 -16.228 -16.030 1.00 90.69 173 GLU A C 1
ATOM 1335 O O . GLU A 1 173 ? 18.836 -15.933 -16.556 1.00 90.69 173 GLU A O 1
ATOM 1340 N N . LYS A 1 174 ? 16.829 -15.308 -15.741 1.00 89.94 174 LYS A N 1
ATOM 1341 C CA . LYS A 1 174 ? 16.977 -13.867 -16.031 1.00 89.94 174 LYS A CA 1
ATOM 1342 C C . LYS A 1 174 ? 18.252 -13.275 -15.419 1.00 89.94 174 LYS A C 1
ATOM 1344 O O . LYS A 1 174 ? 18.999 -12.580 -16.103 1.00 89.94 174 LYS A O 1
ATOM 1349 N N . LEU A 1 175 ? 18.567 -13.625 -14.168 1.00 88.19 175 LEU A N 1
ATOM 1350 C CA . LEU A 1 175 ? 19.776 -13.171 -13.462 1.00 88.19 175 LEU A CA 1
ATOM 1351 C C . LEU A 1 175 ? 21.095 -13.516 -14.169 1.00 88.19 175 LEU A C 1
ATOM 1353 O O . LEU A 1 175 ? 22.113 -12.912 -13.861 1.00 88.19 175 LEU A O 1
ATOM 1357 N N . LYS A 1 176 ? 21.112 -14.479 -15.097 1.00 89.00 176 LYS A N 1
ATOM 1358 C CA . LYS A 1 176 ? 22.321 -14.822 -15.866 1.00 89.00 176 LYS A CA 1
ATOM 1359 C C . LYS A 1 176 ? 22.618 -13.836 -16.990 1.00 89.00 176 LYS A C 1
ATOM 1361 O O . LYS A 1 176 ? 23.699 -13.912 -17.566 1.00 89.00 176 LYS A O 1
ATOM 1366 N N . TYR A 1 177 ? 21.659 -12.974 -17.310 1.00 90.56 177 TYR A N 1
ATOM 1367 C CA . TYR A 1 177 ? 21.735 -11.991 -18.385 1.00 90.56 177 TYR A CA 1
ATOM 1368 C C . TYR A 1 177 ? 21.569 -10.560 -17.874 1.00 90.56 177 TYR A C 1
ATOM 1370 O O . TYR A 1 177 ? 21.811 -9.626 -18.627 1.00 90.56 177 TYR A O 1
ATOM 1378 N N . LEU A 1 178 ? 21.138 -10.377 -16.624 1.00 89.56 178 LEU A N 1
ATOM 1379 C CA . LEU A 1 178 ? 20.987 -9.062 -16.016 1.00 89.56 178 LEU A CA 1
ATOM 1380 C C . LEU A 1 178 ? 22.288 -8.628 -15.329 1.00 89.56 178 LEU A C 1
ATOM 1382 O O . LEU A 1 178 ? 22.920 -9.452 -14.665 1.00 89.56 178 LEU A O 1
ATOM 1386 N N . PRO A 1 179 ? 22.655 -7.337 -15.410 1.00 87.06 179 PRO A N 1
ATOM 1387 C CA . PRO A 1 179 ? 23.767 -6.789 -14.645 1.00 87.06 179 PRO A CA 1
ATOM 1388 C C . PRO A 1 179 ? 23.621 -7.081 -13.147 1.00 87.06 179 PRO A C 1
ATOM 1390 O O . PRO A 1 179 ? 22.545 -6.899 -12.569 1.00 87.06 179 PRO A O 1
ATOM 1393 N N . SER A 1 180 ? 24.714 -7.487 -12.492 1.00 79.12 180 SER A N 1
ATOM 1394 C CA . SER A 1 180 ? 24.689 -7.852 -11.065 1.00 79.12 180 SER A CA 1
ATOM 1395 C C . SER A 1 180 ? 24.318 -6.690 -10.137 1.00 79.12 180 SER A C 1
ATOM 1397 O O . SER A 1 180 ? 23.815 -6.909 -9.034 1.00 79.12 180 SER A O 1
ATOM 1399 N N . ASP A 1 181 ? 24.559 -5.459 -10.588 1.00 74.44 181 ASP A N 1
ATOM 1400 C CA . ASP A 1 181 ? 24.259 -4.230 -9.866 1.00 74.44 181 ASP A CA 1
ATOM 1401 C C . ASP A 1 181 ? 23.000 -3.584 -10.463 1.00 74.44 181 ASP A C 1
ATOM 1403 O O . ASP A 1 181 ? 23.064 -2.889 -11.473 1.00 74.44 181 ASP A O 1
ATOM 1407 N N . GLY A 1 182 ? 21.841 -3.803 -9.835 1.00 72.38 182 GLY A N 1
ATOM 1408 C CA . GLY A 1 182 ? 20.604 -3.078 -10.175 1.00 72.38 182 GLY A CA 1
ATOM 1409 C C . GLY A 1 182 ? 19.322 -3.908 -10.178 1.00 72.38 182 GLY A C 1
ATOM 1410 O O . GLY A 1 182 ? 18.245 -3.338 -10.015 1.00 72.38 182 GLY A O 1
ATOM 1411 N N . PHE A 1 183 ? 19.421 -5.235 -10.284 1.00 77.44 183 PHE A N 1
ATOM 1412 C CA . PHE A 1 183 ? 18.266 -6.131 -10.392 1.00 77.44 183 PHE A CA 1
ATOM 1413 C C . PHE A 1 183 ? 18.194 -7.084 -9.193 1.00 77.44 183 PHE A C 1
ATOM 1415 O O . PHE A 1 183 ? 18.822 -8.139 -9.171 1.00 77.44 183 PHE A O 1
ATOM 1422 N N . THR A 1 184 ? 17.448 -6.702 -8.150 1.00 72.44 184 THR A N 1
ATOM 1423 C CA . THR A 1 184 ? 17.332 -7.504 -6.913 1.00 72.44 184 THR A CA 1
ATOM 1424 C C . THR A 1 184 ? 16.020 -8.268 -6.789 1.00 72.44 184 THR A C 1
ATOM 1426 O O . THR A 1 184 ? 15.944 -9.203 -5.989 1.00 72.44 184 THR A O 1
ATOM 1429 N N . HIS A 1 185 ? 14.981 -7.863 -7.521 1.00 68.81 185 HIS A N 1
ATOM 1430 C CA . HIS A 1 185 ? 13.617 -8.380 -7.412 1.00 68.81 185 HIS A CA 1
ATOM 1431 C C . HIS A 1 185 ? 13.027 -8.567 -8.810 1.00 68.81 185 HIS A C 1
ATOM 1433 O O . HIS A 1 185 ? 13.311 -7.762 -9.693 1.00 68.81 185 HIS A O 1
ATOM 1439 N N . GLU A 1 186 ? 12.208 -9.605 -8.976 1.00 69.75 186 GLU A N 1
ATOM 1440 C CA . GLU A 1 186 ? 11.396 -9.794 -10.176 1.00 69.75 186 GLU A CA 1
ATOM 1441 C C .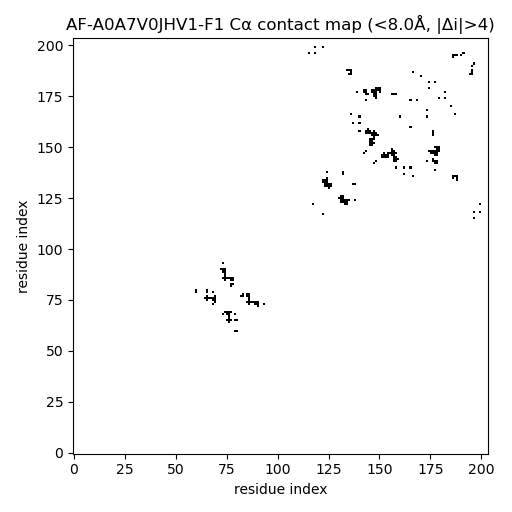 GLU A 1 186 ? 10.163 -8.898 -10.082 1.00 69.75 186 GLU A C 1
ATOM 1443 O O . GLU A 1 186 ? 9.492 -8.867 -9.048 1.00 69.75 186 GLU A O 1
ATOM 1448 N N . LEU A 1 187 ? 9.875 -8.162 -11.152 1.00 66.00 187 LEU A N 1
ATOM 1449 C CA . LEU A 1 187 ? 8.598 -7.485 -11.316 1.00 66.00 187 LEU A CA 1
ATOM 1450 C C . LEU A 1 187 ? 7.829 -8.220 -12.399 1.00 66.00 187 LEU A C 1
ATOM 1452 O O . LEU A 1 187 ? 8.050 -7.982 -13.584 1.00 66.00 187 LEU A O 1
ATOM 1456 N N . ASP A 1 188 ? 6.947 -9.123 -11.980 1.00 62.84 188 ASP A N 1
ATOM 1457 C CA . ASP A 1 188 ? 6.046 -9.800 -12.900 1.00 62.84 188 ASP A CA 1
ATOM 1458 C C . ASP A 1 188 ? 5.021 -8.775 -13.438 1.00 62.84 188 ASP A C 1
ATOM 1460 O O . ASP A 1 188 ? 4.247 -8.200 -12.669 1.00 62.84 188 ASP A O 1
ATOM 1464 N N . PRO A 1 189 ? 5.032 -8.464 -14.743 1.00 58.78 189 PRO A N 1
ATOM 1465 C CA . PRO A 1 189 ? 4.093 -7.518 -15.333 1.00 58.78 189 PRO A CA 1
ATOM 1466 C C . PRO A 1 189 ? 2.688 -8.109 -15.526 1.00 58.78 189 PRO A C 1
ATOM 1468 O O . PRO A 1 189 ? 1.738 -7.334 -15.677 1.00 58.78 189 PRO A O 1
ATOM 1471 N N . ASP A 1 190 ? 2.547 -9.439 -15.526 1.00 59.06 190 ASP A N 1
ATOM 1472 C CA . ASP A 1 190 ? 1.251 -10.120 -15.576 1.00 59.06 190 ASP A CA 1
ATOM 1473 C C . ASP A 1 190 ? 0.602 -10.163 -14.188 1.00 59.06 190 ASP A C 1
ATOM 1475 O O . ASP A 1 190 ? -0.622 -10.051 -14.064 1.00 59.06 190 ASP A O 1
ATOM 1479 N N . GLU A 1 191 ? 1.420 -10.247 -13.137 1.00 64.12 191 GLU A N 1
ATOM 1480 C CA . GLU A 1 191 ? 0.991 -10.191 -11.742 1.00 64.12 191 GLU A CA 1
ATOM 1481 C C . GLU A 1 191 ? 1.301 -8.816 -11.126 1.00 64.12 191 GLU A C 1
ATOM 1483 O O . GLU A 1 191 ? 2.235 -8.652 -10.346 1.00 64.12 191 GLU A O 1
ATOM 1488 N N . LYS A 1 192 ? 0.471 -7.808 -11.449 1.00 72.06 192 LYS A N 1
ATOM 1489 C CA . LYS A 1 192 ? 0.507 -6.465 -10.829 1.00 72.06 192 LYS A CA 1
ATOM 1490 C C . LYS A 1 192 ? 0.060 -6.499 -9.363 1.00 72.06 192 LYS A C 1
ATOM 1492 O O . LYS A 1 192 ? -1.014 -6.013 -9.003 1.00 72.06 192 LYS A O 1
ATOM 1497 N N . ASP A 1 193 ? 0.859 -7.136 -8.529 1.00 73.88 193 ASP A N 1
ATOM 1498 C CA . ASP A 1 193 ? 0.611 -7.318 -7.111 1.00 73.88 193 ASP A CA 1
ATOM 1499 C C . ASP A 1 193 ? 0.985 -6.066 -6.292 1.00 73.88 193 ASP A C 1
ATOM 1501 O O . ASP A 1 193 ? 1.397 -5.024 -6.813 1.00 73.88 193 ASP A O 1
ATOM 1505 N N . GLN A 1 194 ? 0.839 -6.152 -4.969 1.00 76.12 194 GLN A N 1
ATOM 1506 C CA . GLN A 1 194 ? 1.228 -5.067 -4.069 1.00 76.12 194 GLN A CA 1
ATOM 1507 C C . GLN A 1 194 ? 2.709 -4.679 -4.244 1.00 76.12 194 GLN A C 1
ATOM 1509 O O . GLN A 1 194 ? 3.039 -3.495 -4.177 1.00 76.12 194 GLN A O 1
ATOM 1514 N N . GLN A 1 195 ? 3.604 -5.645 -4.482 1.00 72.12 195 GLN A N 1
ATOM 1515 C CA . GLN A 1 195 ? 5.036 -5.375 -4.618 1.00 72.12 195 GLN A CA 1
ATOM 1516 C C . GLN A 1 195 ? 5.331 -4.579 -5.889 1.00 72.12 195 GLN A C 1
ATOM 1518 O O . GLN A 1 195 ? 6.115 -3.630 -5.835 1.00 72.12 195 GLN A O 1
ATOM 1523 N N . TYR A 1 196 ? 4.659 -4.895 -6.996 1.00 76.25 196 TYR A N 1
ATOM 1524 C CA . TYR A 1 196 ? 4.743 -4.141 -8.244 1.00 76.25 196 TYR A CA 1
ATOM 1525 C C . TYR A 1 196 ? 4.431 -2.655 -8.029 1.00 76.25 196 TYR A C 1
ATOM 1527 O O . TYR A 1 196 ? 5.236 -1.772 -8.347 1.00 76.25 196 TYR A O 1
ATOM 1535 N N . TYR A 1 197 ? 3.295 -2.373 -7.394 1.00 78.62 197 TYR A N 1
ATOM 1536 C CA . TYR A 1 197 ? 2.839 -1.013 -7.124 1.00 78.62 197 TYR A CA 1
ATOM 1537 C C . TYR A 1 197 ? 3.674 -0.284 -6.060 1.00 78.62 197 TYR A C 1
ATOM 1539 O O . TYR A 1 197 ? 3.896 0.926 -6.179 1.00 78.62 197 TYR A O 1
ATOM 1547 N N . GLU A 1 198 ? 4.193 -0.990 -5.052 1.00 75.19 198 GLU A N 1
ATOM 1548 C CA . GLU A 1 198 ? 5.132 -0.429 -4.073 1.00 75.19 198 GLU A CA 1
ATOM 1549 C C . GLU A 1 198 ? 6.466 -0.036 -4.709 1.00 75.19 198 GLU A C 1
ATOM 1551 O O . GLU A 1 198 ? 7.045 0.994 -4.355 1.00 75.19 198 GLU A O 1
ATOM 1556 N N . MET A 1 199 ? 6.970 -0.845 -5.640 1.00 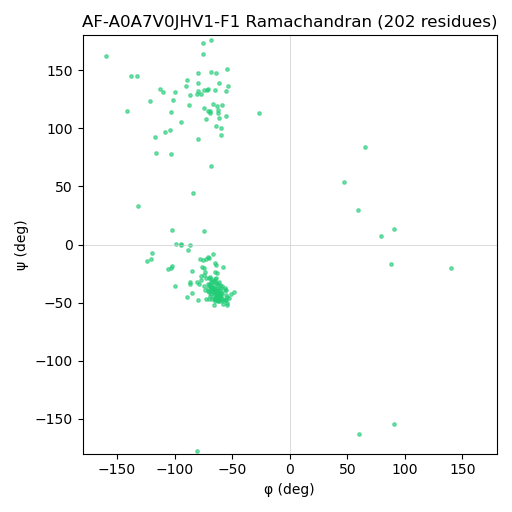70.62 199 MET A N 1
ATOM 1557 C CA . MET A 1 199 ? 8.228 -0.570 -6.326 1.00 70.62 199 MET A CA 1
ATOM 1558 C C . MET A 1 199 ? 8.083 0.636 -7.252 1.00 70.62 199 MET A C 1
ATOM 1560 O O . MET A 1 199 ? 8.903 1.547 -7.169 1.00 70.62 199 MET A O 1
ATOM 1564 N N . ILE A 1 200 ? 6.994 0.730 -8.021 1.00 72.81 200 ILE A N 1
ATOM 1565 C CA . ILE A 1 200 ? 6.659 1.929 -8.809 1.00 72.81 200 ILE A CA 1
ATOM 1566 C C . ILE A 1 200 ? 6.691 3.207 -7.954 1.00 72.81 200 ILE A C 1
ATOM 1568 O O . ILE A 1 200 ? 7.235 4.228 -8.378 1.00 72.81 200 ILE A O 1
ATOM 1572 N N . GLY A 1 201 ? 6.152 3.148 -6.734 1.00 66.38 201 GLY A N 1
ATOM 1573 C CA . GLY A 1 201 ? 6.070 4.299 -5.834 1.00 66.38 201 GLY A CA 1
ATOM 1574 C C . GLY A 1 201 ? 7.402 4.709 -5.206 1.00 66.38 201 GLY A C 1
ATOM 1575 O O . GLY A 1 201 ? 7.550 5.861 -4.812 1.00 66.38 201 GLY A O 1
ATOM 1576 N N . LYS A 1 202 ? 8.381 3.799 -5.104 1.00 67.69 202 LYS A N 1
ATOM 1577 C CA . LYS A 1 202 ? 9.716 4.094 -4.543 1.00 67.69 202 LYS A CA 1
ATOM 1578 C C . LYS A 1 202 ? 10.630 4.845 -5.505 1.00 67.69 202 LYS A C 1
ATOM 1580 O O . LYS A 1 202 ? 11.553 5.514 -5.046 1.00 67.69 202 LYS A O 1
ATOM 1585 N N . TYR A 1 203 ? 10.420 4.678 -6.808 1.00 56.41 203 TYR A N 1
ATOM 1586 C CA . TYR A 1 203 ? 11.283 5.239 -7.851 1.00 56.41 203 TYR A CA 1
ATOM 1587 C C . TYR A 1 203 ? 10.689 6.490 -8.526 1.00 56.41 203 TYR A C 1
ATOM 1589 O O . TYR A 1 203 ? 11.216 6.930 -9.544 1.00 56.41 203 TYR A O 1
ATOM 1597 N N . ASN A 1 204 ? 9.626 7.063 -7.945 1.00 54.25 204 ASN A N 1
ATOM 1598 C CA . ASN A 1 204 ? 9.044 8.373 -8.274 1.00 54.25 204 ASN A CA 1
ATOM 1599 C C . ASN A 1 204 ? 9.381 9.401 -7.183 1.00 54.25 204 ASN A C 1
ATOM 1601 O O . ASN A 1 204 ? 9.609 10.582 -7.529 1.00 54.25 204 ASN A O 1
#

Mean predicted aligned error: 16.34 Å

Sequence (204 aa):
MRWINVVLAALIATLAAYANPDAESKFSYNPTRFQVAQAMSQPEEQPAPDAGIGMETESKLIPGKALLLSAILPGAGQYYARNPLMAAAFLAIEVGAWAGVAIYHAEGQDKEDEYMNFAEQYWTYYDPTGGDFGSYLSYEYWAATLFGNDGESGGTDGYTGGIDEWQNEPWNEKLKYLPSDGFTHELDPDEKDQQYYEMIGKYN

Secondary structure (DSSP, 8-state):
-HHHHHHHHHHHHHHHHHS-TTSTTTT---HHHHHHHHHTTSPP--PPPPP-----------HHHHHHHHHHSTTHHHHHTT-HHHHHHHHHHHHHHHHHHHHHHHHHHHHHHHHHHHHHHH--EEETTTEEESSHHHHHHHHHHHTTTTT-TT-S-S--S-HHHHHHS-HHHHTTTS-TTT--S---SSS--HHHHHHHHH--

Foldseek 3Di:
DVVVVVVVVVVVVVVVVVVPVPPPDPPDDDVVVVVVVVVVPDPDPDDDDDDDDDPPPPPDQDQVVLVVLCVVANLRSCVSVVNNVNSVVRNVVVVVVVVVCVVVVVVVVVVVVVLVVCCLVDFWDQDPVPGTHNAVLRVLLVQLQAQFQCRHGPDPRGDDDDSVVSLPDDPVVSNRRHHPPDDDDDDNPVPCDPVVSVVSVVRD

Radius of gyration: 35.27 Å; Cα contacts (8 Å, |Δi|>4): 143; chains: 1; bounding box: 64×42×97 Å